Protein AF-A0A820QLC6-F1 (afdb_monomer_lite)

Organism: NCBI:txid392030

Foldseek 3Di:
DDDDDLLVLQLLLLQQDPVLLLQLLVQQLVLQPDPPVLSVLSSVLSVPDDSNLNSCCQAAFAFLDCVRSDDDPSSVVNSVRVPNPDRGSHQHDPCVVVVQFQWDCDPLEIEGWDWPDSSCRSSSSSVCSSCCRRPCNVPVSRYYDPLDDPDPDVPDDQGATSLQWDDLDPLEIEGEDDDTGHPNNVVSNVVSVSGPYYHYDYDDPPDDDSSVVVVVVNVVSVVPDPPDDD

Sequence (230 aa):
VHVLYLADLLYETLASSDEACQRIIDGIVANSHFDSQVSTVLREWLNRRTPEQLATAIITGVGGSKDELGTSEIAQTLFEMSNSSNDFIIPPLPNLLFVRDGFSIIEINVFIWQMTEPARRNEPLLLRTIFQYHPYLSESGVKIVEWSKKDDDFSEHSTIEGGDIAYLGNGVLLIGCGERTNRAGIEELALTDLFRRIIVIYICPHAVPICIWILFLARLVNMHLPCTAH

InterPro domains:
  IPR003876 Arginine deiminase [PR01466] (92-110)
  IPR003876 Arginine deiminase [PR01466] (120-135)

pLDDT: mean 84.79, std 17.33, range [33.84, 98.38]

Secondary structure (DSSP, 8-state):
-----HHHHHHHHHHH-HHHHHHHHHHHHHHT---HHHHHHHHHHHHTS-HHHHHHHHHH-EESSHHHH-SSHHHHHHHHHS-TTSSEEE---GGGG-HHHHEEEETTEEEE---SSGGGTHHHHHHHHHHHH-HHHHTTT-EEE--S---S-TTS-----GGGEEEEETTEEEEEESSSS-HHHHHHHHTT---SEEEEEE--TTSS-THHHHHHHHHHHHTS------

Radius of gyration: 19.73 Å; chains: 1; bounding box: 41×43×60 Å

Structure (mmCIF, N/CA/C/O backbone):
data_AF-A0A820QLC6-F1
#
_entry.id   AF-A0A820QLC6-F1
#
loop_
_atom_site.group_PDB
_atom_site.id
_atom_site.type_symbol
_atom_site.label_atom_id
_atom_site.label_alt_id
_atom_site.label_comp_id
_atom_site.label_asym_id
_atom_site.label_entity_id
_atom_site.label_seq_id
_atom_site.pdbx_PDB_ins_code
_atom_site.Cartn_x
_atom_site.Cartn_y
_atom_site.Cartn_z
_atom_site.occupancy
_atom_site.B_iso_or_equiv
_atom_site.auth_seq_id
_atom_site.auth_comp_id
_atom_site.auth_asym_id
_atom_site.auth_atom_id
_atom_site.pdbx_PDB_model_num
ATOM 1 N N . VAL A 1 1 ? -11.105 -7.358 -22.770 1.00 85.25 1 VAL A N 1
ATOM 2 C CA . VAL A 1 1 ? -10.479 -6.590 -21.668 1.00 85.25 1 VAL A CA 1
ATOM 3 C C . VAL A 1 1 ? -11.252 -6.919 -20.407 1.00 85.25 1 VAL A C 1
ATOM 5 O O . VAL A 1 1 ? -12.469 -6.790 -20.444 1.00 85.25 1 VAL A O 1
ATOM 8 N N . HIS A 1 2 ? -10.580 -7.396 -19.359 1.00 90.12 2 HIS A N 1
ATOM 9 C CA . HIS A 1 2 ? -11.180 -7.597 -18.037 1.00 90.12 2 HIS A CA 1
ATOM 10 C C . HIS A 1 2 ? -10.840 -6.381 -17.177 1.00 90.12 2 HIS A C 1
ATOM 12 O O . HIS A 1 2 ? -9.681 -5.970 -17.147 1.00 90.12 2 HIS A O 1
ATOM 18 N N . VAL A 1 3 ? -11.845 -5.781 -16.546 1.00 93.69 3 VAL A N 1
ATOM 19 C CA . VAL A 1 3 ? -11.670 -4.616 -15.673 1.00 93.69 3 VAL A CA 1
ATOM 20 C C . VAL A 1 3 ? -11.732 -5.108 -14.237 1.00 93.69 3 VAL A C 1
ATOM 22 O O . VAL A 1 3 ? -12.693 -5.776 -13.870 1.00 93.69 3 VAL A O 1
ATOM 25 N N . LEU A 1 4 ? -10.700 -4.798 -13.456 1.00 93.81 4 LEU A N 1
ATOM 26 C CA . LEU A 1 4 ? -10.649 -5.076 -12.025 1.00 93.81 4 LEU A CA 1
ATOM 27 C C . LEU A 1 4 ? -10.753 -3.752 -11.273 1.00 93.81 4 LEU A C 1
ATOM 29 O O . LEU A 1 4 ? -10.075 -2.786 -11.633 1.00 93.81 4 LEU A O 1
ATOM 33 N N . TYR A 1 5 ? -11.582 -3.715 -10.235 1.00 94.62 5 TYR A N 1
ATOM 34 C CA . TYR A 1 5 ? -11.713 -2.555 -9.364 1.00 94.62 5 TYR A CA 1
ATOM 35 C C . TYR A 1 5 ? -10.887 -2.765 -8.103 1.00 94.62 5 TYR A C 1
ATOM 37 O O . TYR A 1 5 ? -10.967 -3.803 -7.456 1.00 94.62 5 TYR A O 1
ATOM 45 N N . LEU A 1 6 ? -10.094 -1.759 -7.738 1.00 94.31 6 LEU A N 1
ATOM 46 C CA . LEU A 1 6 ? -9.198 -1.856 -6.587 1.00 94.31 6 LEU A CA 1
ATOM 47 C C . LEU A 1 6 ? -9.957 -2.052 -5.264 1.00 94.31 6 LEU A C 1
ATOM 49 O O . LEU A 1 6 ? -9.469 -2.752 -4.383 1.00 94.31 6 LEU A O 1
ATOM 53 N N . ALA A 1 7 ? -11.147 -1.458 -5.144 1.00 93.88 7 ALA A N 1
ATOM 54 C CA . ALA A 1 7 ? -12.008 -1.621 -3.975 1.00 93.88 7 ALA A CA 1
ATOM 55 C C . ALA A 1 7 ? -12.504 -3.068 -3.828 1.00 93.88 7 ALA A C 1
ATOM 57 O O . ALA A 1 7 ? -12.402 -3.630 -2.740 1.00 93.88 7 ALA A O 1
ATOM 58 N N . ASP A 1 8 ? -12.952 -3.679 -4.929 1.00 96.06 8 ASP A N 1
ATOM 59 C CA . ASP A 1 8 ? -13.404 -5.074 -4.951 1.00 96.06 8 ASP A CA 1
ATOM 60 C C . ASP A 1 8 ? -12.241 -6.013 -4.612 1.00 96.06 8 ASP A C 1
ATOM 62 O O . ASP A 1 8 ? -12.358 -6.841 -3.713 1.00 96.06 8 ASP A O 1
ATOM 66 N N . LEU A 1 9 ? -11.073 -5.801 -5.233 1.00 96.94 9 LEU A N 1
ATOM 67 C CA . LEU A 1 9 ? -9.863 -6.569 -4.930 1.00 96.94 9 LEU A CA 1
ATOM 68 C C . LEU A 1 9 ? -9.461 -6.452 -3.453 1.00 96.94 9 LEU A C 1
ATOM 70 O O . LEU A 1 9 ? -9.058 -7.445 -2.849 1.00 96.94 9 LEU A O 1
ATOM 74 N N . LEU A 1 10 ? -9.554 -5.264 -2.846 1.00 97.44 10 LEU A N 1
ATOM 75 C CA . LEU A 1 10 ? -9.265 -5.109 -1.419 1.00 97.44 10 LEU A CA 1
ATOM 76 C C . LEU A 1 10 ? -10.258 -5.898 -0.569 1.00 97.44 10 LEU A C 1
ATOM 78 O O . LEU A 1 10 ? -9.841 -6.650 0.309 1.00 97.44 10 LEU A O 1
ATOM 82 N N . TYR A 1 11 ? -11.554 -5.735 -0.830 1.00 97.88 11 TYR A N 1
ATOM 83 C CA . TYR A 1 11 ? -12.595 -6.443 -0.097 1.00 97.88 11 TYR A CA 1
ATOM 84 C C . TYR A 1 11 ? -12.417 -7.964 -0.191 1.00 97.88 11 TYR A C 1
ATOM 86 O O . TYR A 1 11 ? -12.377 -8.632 0.839 1.00 97.88 11 TYR A O 1
ATOM 94 N N . GLU A 1 12 ? -12.238 -8.500 -1.399 1.00 98.19 12 GLU A N 1
ATOM 95 C CA . GLU A 1 12 ? -12.028 -9.931 -1.647 1.00 98.19 12 GLU A CA 1
ATOM 96 C C . GLU A 1 12 ? -10.767 -10.451 -0.943 1.00 98.19 12 GLU A C 1
ATOM 98 O O . GLU A 1 12 ? -10.780 -11.532 -0.351 1.00 98.19 12 GLU A O 1
ATOM 103 N N . THR A 1 13 ? -9.691 -9.658 -0.931 1.00 98.38 13 THR A N 1
ATOM 104 C CA . THR A 1 13 ? -8.461 -9.982 -0.191 1.00 98.38 13 THR A CA 1
ATOM 105 C C . THR A 1 13 ? -8.731 -10.107 1.309 1.00 98.38 13 THR A C 1
ATOM 107 O O . THR A 1 13 ? -8.360 -11.102 1.926 1.00 98.38 13 THR A O 1
ATOM 110 N N . LEU A 1 14 ? -9.395 -9.115 1.906 1.00 98.38 14 LEU A N 1
ATOM 111 C CA . LEU A 1 14 ? -9.664 -9.095 3.346 1.00 98.38 14 LEU A CA 1
ATOM 112 C C . LEU A 1 14 ? -10.695 -10.153 3.756 1.00 98.38 14 LEU A C 1
ATOM 114 O O . LEU A 1 14 ? -10.597 -10.725 4.833 1.00 98.38 14 LEU A O 1
ATOM 118 N N . ALA A 1 15 ? -11.671 -10.450 2.898 1.00 98.25 15 ALA A N 1
ATOM 119 C CA . ALA A 1 15 ? -12.676 -11.474 3.163 1.00 98.25 15 ALA A CA 1
ATOM 120 C C . ALA A 1 15 ? -12.121 -12.905 3.065 1.00 98.25 15 ALA A C 1
ATOM 122 O O . ALA A 1 15 ? -12.731 -13.829 3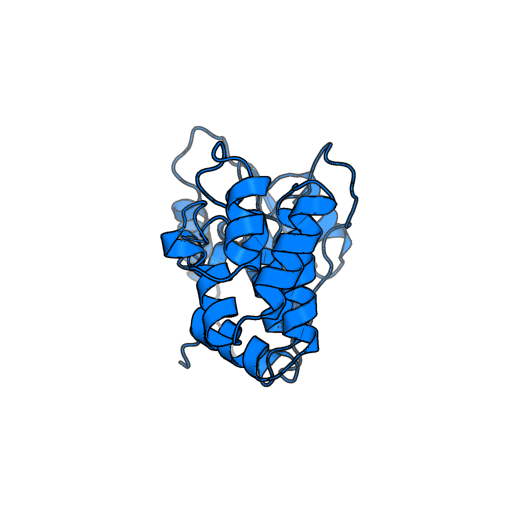.601 1.00 98.25 15 ALA A O 1
ATOM 123 N N . SER A 1 16 ? -10.994 -13.096 2.373 1.00 97.38 16 SER A N 1
ATOM 124 C CA . SER A 1 16 ? -10.403 -14.414 2.118 1.00 97.38 16 SER A CA 1
ATOM 125 C C . SER A 1 16 ? -9.201 -14.759 3.002 1.00 97.38 16 SER A C 1
ATOM 127 O O . SER A 1 16 ? -8.817 -15.927 3.039 1.00 97.38 16 SER A O 1
ATOM 129 N N . SER A 1 17 ? -8.616 -13.793 3.723 1.00 97.31 17 SER A N 1
ATOM 130 C CA . SER A 1 17 ? -7.445 -14.026 4.577 1.00 97.31 17 SER A CA 1
ATOM 131 C C . SER A 1 17 ? -7.454 -13.166 5.844 1.00 97.31 17 SER A C 1
ATOM 133 O O . SER A 1 17 ? -7.367 -11.933 5.801 1.00 97.31 17 SER A O 1
ATOM 135 N N . ASP A 1 18 ? -7.460 -13.846 6.992 1.00 97.38 18 ASP A N 1
ATOM 136 C CA . ASP A 1 18 ? -7.284 -13.217 8.302 1.00 97.38 18 ASP A CA 1
ATOM 137 C C . ASP A 1 18 ? -5.876 -12.617 8.436 1.00 97.38 18 ASP A C 1
ATOM 139 O O . ASP A 1 18 ? -5.701 -11.545 9.019 1.00 97.38 18 ASP A O 1
ATOM 143 N N . GLU A 1 19 ? -4.864 -13.256 7.842 1.00 97.56 19 GLU A N 1
ATOM 144 C CA . GLU A 1 19 ? -3.496 -12.742 7.793 1.00 97.56 19 GLU A CA 1
ATOM 145 C C . GLU A 1 19 ? -3.417 -11.421 7.022 1.00 97.56 19 GLU A C 1
ATOM 147 O O . GLU A 1 19 ? -2.726 -10.501 7.464 1.00 97.56 19 GLU A O 1
ATOM 152 N N . ALA A 1 20 ? -4.149 -11.286 5.911 1.00 97.50 20 ALA A N 1
ATOM 153 C CA . ALA A 1 20 ? -4.241 -10.030 5.170 1.00 97.50 20 ALA A CA 1
ATOM 154 C C . ALA A 1 20 ? -4.878 -8.922 6.020 1.00 97.50 20 ALA A C 1
ATOM 156 O O . ALA A 1 20 ? -4.374 -7.795 6.040 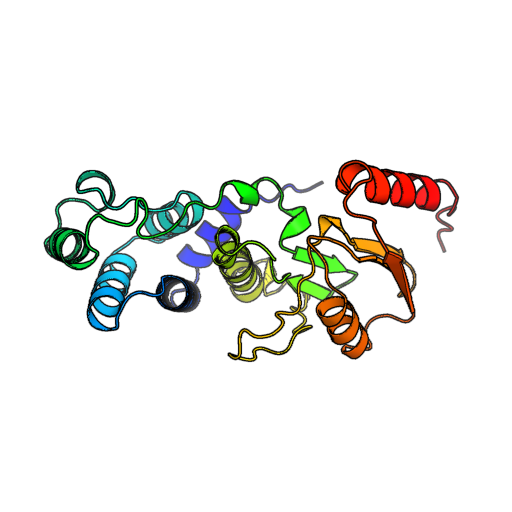1.00 97.50 20 ALA A O 1
ATOM 157 N N . CYS A 1 21 ? -5.934 -9.252 6.772 1.00 98.25 21 CYS A N 1
ATOM 158 C CA . CYS A 1 21 ? -6.561 -8.330 7.718 1.00 98.25 21 CYS A CA 1
ATOM 159 C C . CYS A 1 21 ? -5.574 -7.868 8.793 1.00 98.25 21 CYS A C 1
ATOM 161 O O . CYS A 1 21 ? -5.406 -6.667 9.002 1.00 98.25 21 CYS A O 1
ATOM 163 N N . GLN A 1 22 ? -4.862 -8.793 9.440 1.00 98.06 22 GLN A N 1
ATOM 164 C CA . GLN A 1 22 ? -3.873 -8.425 10.455 1.00 98.06 22 GLN A CA 1
ATOM 165 C C . GLN A 1 22 ? -2.734 -7.595 9.857 1.00 98.06 22 GLN A C 1
ATOM 167 O O . GLN A 1 22 ? -2.348 -6.574 10.427 1.00 98.06 22 GLN A O 1
ATOM 172 N N . ARG A 1 23 ? -2.252 -7.966 8.664 1.00 96.75 23 ARG A N 1
ATOM 173 C CA . ARG A 1 23 ? -1.152 -7.269 7.994 1.00 96.75 23 ARG A CA 1
ATOM 174 C C . ARG A 1 23 ? -1.499 -5.829 7.636 1.00 96.75 23 ARG A C 1
ATOM 176 O O . ARG A 1 23 ? -0.655 -4.946 7.807 1.00 96.75 23 ARG A O 1
ATOM 183 N N . ILE A 1 24 ? -2.708 -5.581 7.134 1.00 97.00 24 ILE A N 1
ATOM 184 C CA . ILE A 1 24 ? -3.121 -4.219 6.793 1.00 97.00 24 ILE A CA 1
ATOM 185 C C . ILE A 1 24 ? -3.387 -3.393 8.054 1.00 97.00 24 ILE A C 1
ATOM 187 O O . ILE A 1 24 ? -2.977 -2.238 8.106 1.00 97.00 24 ILE A O 1
ATOM 191 N N . ILE A 1 25 ? -3.977 -3.986 9.100 1.00 98.00 25 ILE A N 1
ATOM 192 C CA . ILE A 1 25 ? -4.193 -3.315 10.392 1.00 98.00 25 ILE A CA 1
ATOM 193 C C . ILE A 1 25 ? -2.854 -2.910 11.014 1.00 98.00 25 ILE A C 1
ATOM 195 O O . ILE A 1 25 ? -2.709 -1.766 11.445 1.00 98.00 25 ILE A O 1
ATOM 199 N N . ASP A 1 26 ? -1.862 -3.805 11.003 1.00 96.06 26 ASP A N 1
ATOM 200 C CA . ASP A 1 26 ? -0.497 -3.507 11.446 1.00 96.06 26 ASP A CA 1
ATOM 201 C C . ASP A 1 26 ? 0.080 -2.286 10.737 1.00 96.06 26 ASP A C 1
ATOM 203 O O . ASP A 1 26 ? 0.602 -1.379 11.385 1.00 96.06 26 ASP A O 1
ATOM 207 N N . GLY A 1 27 ? -0.026 -2.260 9.408 1.00 94.12 27 GLY A N 1
ATOM 208 C CA . GLY A 1 27 ? 0.507 -1.167 8.606 1.00 94.12 27 GLY A CA 1
ATOM 209 C C . GLY A 1 27 ? -0.228 0.153 8.833 1.00 94.12 27 GLY A C 1
ATOM 210 O O . GLY A 1 27 ? 0.421 1.188 8.930 1.00 94.12 27 GLY A O 1
ATOM 211 N N . ILE A 1 28 ? -1.559 0.133 8.961 1.00 94.88 28 ILE A N 1
ATOM 212 C CA . ILE A 1 28 ? -2.353 1.342 9.222 1.00 94.88 28 ILE A CA 1
ATOM 213 C C . ILE A 1 28 ? -1.984 1.941 10.580 1.00 94.88 28 ILE A C 1
ATOM 215 O O . ILE A 1 28 ? -1.762 3.146 10.671 1.00 94.88 28 ILE A O 1
ATOM 219 N N . VAL A 1 29 ? -1.867 1.106 11.615 1.00 94.31 29 VAL A N 1
ATOM 220 C CA . VAL A 1 29 ? -1.473 1.545 12.961 1.00 94.31 29 VAL A CA 1
ATOM 221 C C . VAL A 1 29 ? -0.033 2.062 12.972 1.00 94.31 29 VAL A C 1
ATOM 223 O O . VAL A 1 29 ? 0.249 3.079 13.595 1.00 94.31 29 VAL A O 1
ATOM 226 N N . ALA A 1 30 ? 0.886 1.416 12.249 1.00 90.69 30 ALA A N 1
ATOM 227 C CA . ALA A 1 30 ? 2.257 1.911 12.121 1.00 90.69 30 ALA A CA 1
ATOM 228 C C . ALA A 1 30 ? 2.319 3.265 11.387 1.00 90.69 30 ALA A C 1
ATOM 230 O O . ALA A 1 30 ? 3.096 4.144 11.757 1.00 90.69 30 ALA A O 1
ATOM 231 N N . ASN A 1 31 ? 1.475 3.459 10.372 1.00 89.00 31 ASN A N 1
ATOM 232 C CA . ASN A 1 31 ? 1.439 4.679 9.570 1.00 89.00 31 ASN A CA 1
ATOM 233 C C . ASN A 1 31 ? 0.684 5.843 10.229 1.00 89.00 31 ASN A C 1
ATOM 235 O O . ASN A 1 31 ? 0.773 6.960 9.717 1.00 89.00 31 ASN A O 1
ATOM 239 N N . SER A 1 32 ? -0.056 5.617 11.320 1.00 86.88 32 SER A N 1
ATOM 240 C CA . SER A 1 32 ? -0.874 6.656 11.958 1.00 86.88 32 SER A CA 1
ATOM 241 C C . SER A 1 32 ? -0.081 7.600 12.870 1.00 86.88 32 SER A C 1
ATOM 243 O O . SER A 1 32 ? -0.612 8.637 13.255 1.00 86.88 32 SER A O 1
ATOM 245 N N . HIS A 1 33 ? 1.173 7.269 13.214 1.00 84.12 33 HIS A N 1
ATOM 246 C CA . HIS A 1 33 ? 2.050 8.061 14.106 1.00 84.12 33 HIS A CA 1
ATOM 247 C C . HIS A 1 33 ? 1.433 8.381 15.477 1.00 84.12 33 HIS A C 1
ATOM 249 O O . HIS A 1 33 ? 1.806 9.357 16.128 1.00 84.12 33 HIS A O 1
ATOM 255 N N . PHE A 1 34 ? 0.483 7.561 15.923 1.00 88.75 34 PHE A N 1
ATOM 256 C CA . PHE A 1 34 ? -0.102 7.677 17.252 1.00 88.75 34 PHE A CA 1
ATOM 257 C C . PHE A 1 34 ? 0.851 7.123 18.315 1.00 88.75 34 PHE A C 1
ATOM 259 O O . PHE A 1 34 ? 1.689 6.264 18.034 1.00 88.75 34 PHE A O 1
ATOM 266 N N . ASP A 1 35 ? 0.698 7.572 19.562 1.00 90.31 35 ASP A N 1
ATOM 267 C CA . ASP A 1 35 ? 1.397 6.941 20.681 1.00 90.31 35 ASP A CA 1
ATOM 268 C C . ASP A 1 35 ? 0.950 5.479 20.878 1.00 90.31 35 ASP A C 1
ATOM 270 O O . ASP A 1 35 ? -0.022 4.999 20.282 1.00 90.31 35 ASP A O 1
ATOM 274 N N . SER A 1 36 ? 1.679 4.738 21.712 1.00 90.94 36 SER A N 1
ATOM 275 C CA . SER A 1 36 ? 1.439 3.307 21.917 1.00 90.94 36 SER A CA 1
ATOM 276 C C . SER A 1 36 ? 0.063 2.990 22.514 1.00 90.94 36 SER A C 1
ATOM 278 O O . SER A 1 36 ? -0.495 1.928 22.222 1.00 90.94 36 SER A O 1
ATOM 280 N N . GLN A 1 37 ? -0.508 3.889 23.322 1.00 91.62 37 GLN A N 1
ATOM 281 C CA . GLN A 1 37 ? -1.811 3.677 23.946 1.00 91.62 37 GLN A CA 1
ATOM 282 C C . GLN A 1 37 ? -2.921 3.846 22.907 1.00 91.62 37 GLN A C 1
ATOM 284 O O . GLN A 1 37 ? -3.725 2.933 22.717 1.00 91.62 37 GLN A O 1
ATOM 289 N N . VAL A 1 38 ? -2.910 4.957 22.166 1.00 92.19 38 VAL A N 1
ATOM 290 C CA . VAL A 1 38 ? -3.873 5.222 21.086 1.00 92.19 38 VAL A CA 1
ATOM 291 C C . VAL A 1 38 ? -3.754 4.168 19.983 1.00 92.19 38 VAL A C 1
ATOM 293 O O . VAL A 1 38 ? -4.766 3.660 19.506 1.00 92.19 38 VAL A O 1
ATOM 296 N N . SER A 1 39 ? -2.534 3.758 19.627 1.00 94.19 39 SER A N 1
ATOM 297 C CA . SER A 1 39 ? -2.278 2.700 18.638 1.00 94.19 39 SER A CA 1
ATOM 298 C C . SER A 1 39 ? -2.899 1.356 19.029 1.00 94.19 39 SER A C 1
ATOM 300 O O . SER A 1 39 ? -3.423 0.637 18.177 1.00 94.19 39 SER A O 1
ATOM 302 N N . THR A 1 40 ? -2.876 1.015 20.321 1.00 96.00 40 THR A N 1
ATOM 303 C CA . THR A 1 40 ? -3.498 -0.214 20.839 1.00 96.00 40 THR A CA 1
ATOM 304 C C . THR A 1 40 ? -5.017 -0.156 20.696 1.00 96.00 40 THR A C 1
ATOM 306 O O . THR A 1 40 ? -5.631 -1.102 20.200 1.00 96.00 40 THR A O 1
ATOM 309 N N . VAL A 1 41 ? -5.616 0.978 21.059 1.00 95.69 41 VAL A N 1
ATOM 310 C CA . VAL A 1 41 ? -7.063 1.200 20.951 1.00 95.69 41 VAL A CA 1
ATOM 311 C C . VAL A 1 41 ? -7.510 1.232 19.487 1.00 95.69 41 VAL A C 1
ATOM 313 O O . VAL A 1 41 ? -8.508 0.603 19.142 1.00 95.69 41 VAL A O 1
ATOM 316 N N . LEU A 1 42 ? -6.753 1.884 18.597 1.00 95.56 42 LEU A N 1
ATOM 317 C CA . LEU A 1 42 ? -7.011 1.900 17.153 1.00 95.56 42 LEU A CA 1
ATOM 318 C C . LEU A 1 42 ? -6.985 0.486 16.565 1.00 95.56 42 LEU A C 1
ATOM 320 O O . LEU A 1 42 ? -7.886 0.103 15.819 1.00 95.56 42 LEU A O 1
ATOM 324 N N . ARG A 1 43 ? -5.975 -0.309 16.926 1.00 97.62 43 ARG A N 1
ATOM 325 C CA . ARG A 1 43 ? -5.861 -1.709 16.509 1.00 97.62 43 ARG A CA 1
ATOM 326 C C . ARG A 1 43 ? -7.056 -2.537 16.960 1.00 97.62 43 ARG A C 1
ATOM 328 O O . ARG A 1 43 ? -7.611 -3.291 16.166 1.00 97.62 43 ARG A O 1
ATOM 335 N N . GLU A 1 44 ? -7.454 -2.408 18.222 1.00 97.12 44 GLU A N 1
ATOM 336 C CA . GLU A 1 44 ? -8.618 -3.119 18.744 1.00 97.12 44 GLU A CA 1
ATOM 337 C C . GLU A 1 44 ? -9.907 -2.667 18.053 1.00 97.12 44 GLU A C 1
ATOM 339 O O . GLU A 1 44 ? -10.718 -3.506 17.659 1.00 97.12 44 GLU A O 1
ATOM 344 N N . TRP A 1 45 ? -10.070 -1.355 17.841 1.00 96.81 45 TRP A N 1
ATOM 345 C CA . TRP A 1 45 ? -11.173 -0.800 17.065 1.00 96.81 45 TRP A CA 1
ATOM 346 C C . TRP A 1 45 ? -11.195 -1.482 15.689 1.00 96.81 45 TRP A C 1
ATOM 348 O O . TRP A 1 45 ? -12.234 -2.025 15.324 1.00 96.81 45 TRP A O 1
ATOM 358 N N . LEU A 1 46 ? -10.080 -1.517 14.948 1.00 97.31 46 LEU A N 1
ATOM 359 C CA . LEU A 1 46 ? -9.974 -2.133 13.611 1.00 97.31 46 LEU A CA 1
ATOM 360 C C . LEU A 1 46 ? -10.272 -3.634 13.595 1.00 97.31 46 LEU A C 1
ATOM 362 O O . LEU A 1 46 ? -11.012 -4.087 12.726 1.00 97.31 46 LEU A O 1
ATOM 366 N N . ASN A 1 47 ? -9.786 -4.387 14.579 1.00 97.56 47 ASN A N 1
ATOM 367 C CA . ASN A 1 47 ? -10.019 -5.830 14.681 1.00 97.56 47 ASN A CA 1
ATOM 368 C C . ASN A 1 47 ? -11.491 -6.216 14.891 1.00 97.56 47 ASN A C 1
ATOM 370 O O . ASN A 1 47 ? -11.867 -7.356 14.641 1.00 97.56 47 ASN A O 1
ATOM 374 N N . ARG A 1 48 ? -12.339 -5.291 15.352 1.00 96.38 48 ARG A N 1
ATOM 375 C CA . ARG A 1 48 ? -13.776 -5.542 15.549 1.00 96.38 48 ARG A CA 1
ATOM 376 C C . ARG A 1 48 ? -14.616 -5.338 14.281 1.00 96.38 48 ARG A C 1
ATOM 378 O O . ARG A 1 48 ? -15.839 -5.444 14.356 1.00 96.38 48 ARG A O 1
ATOM 385 N N . ARG A 1 49 ? -14.004 -5.003 13.141 1.00 95.81 49 ARG A N 1
ATOM 386 C CA . ARG A 1 49 ? -14.713 -4.733 11.879 1.00 95.81 49 ARG A CA 1
ATOM 387 C C . ARG A 1 49 ? -14.862 -5.970 11.025 1.00 95.81 49 ARG A C 1
ATOM 389 O O . ARG A 1 49 ? -13.993 -6.834 11.000 1.00 95.81 49 ARG A O 1
ATOM 396 N N . THR A 1 50 ? -15.948 -6.002 10.263 1.00 97.38 50 THR A N 1
ATOM 397 C CA . THR A 1 50 ? -16.064 -6.934 9.141 1.00 97.38 50 THR A CA 1
ATOM 398 C C . THR A 1 50 ? -15.071 -6.551 8.032 1.00 97.38 50 THR A C 1
ATOM 400 O O . THR A 1 50 ? -14.672 -5.384 7.950 1.00 97.38 50 THR A O 1
ATOM 403 N N . PRO A 1 51 ? -14.708 -7.477 7.127 1.00 97.62 51 PRO A N 1
ATOM 404 C CA . PRO A 1 51 ? -13.860 -7.163 5.974 1.00 97.62 51 PRO A CA 1
ATOM 405 C C . PRO A 1 51 ? -14.365 -5.979 5.135 1.00 97.62 51 PRO A C 1
ATOM 407 O O . PRO A 1 51 ? -13.578 -5.145 4.700 1.00 97.62 51 PRO A O 1
ATOM 410 N N . GLU A 1 52 ? -15.685 -5.852 4.967 1.00 97.31 52 GLU A N 1
ATOM 411 C CA . GLU A 1 52 ? -16.323 -4.735 4.254 1.00 97.31 52 GLU A CA 1
ATOM 412 C C . GLU A 1 52 ? -16.120 -3.392 4.968 1.00 97.31 52 GLU A C 1
ATOM 414 O O . GLU A 1 52 ? -15.726 -2.397 4.354 1.00 97.31 52 GLU A O 1
ATOM 419 N N . GLN A 1 53 ? -16.344 -3.367 6.284 1.00 96.56 53 GLN A N 1
ATOM 420 C CA . GLN A 1 53 ? -16.134 -2.175 7.105 1.00 96.56 53 GLN A CA 1
ATOM 421 C C . GLN A 1 53 ? -14.657 -1.778 7.142 1.00 96.56 53 GLN A C 1
ATOM 423 O O . GLN A 1 53 ? -14.342 -0.590 7.119 1.00 96.56 53 GLN A O 1
ATOM 428 N N . LEU A 1 54 ? -13.754 -2.761 7.189 1.00 97.50 54 LEU A N 1
ATOM 429 C CA . LEU A 1 54 ? -12.315 -2.531 7.169 1.00 97.50 54 LEU A CA 1
ATOM 430 C C . LEU A 1 54 ? -11.863 -1.963 5.816 1.00 97.50 54 LEU A C 1
ATOM 432 O O . LEU A 1 54 ? -11.183 -0.940 5.794 1.00 97.50 54 LEU A O 1
ATOM 436 N N . ALA A 1 55 ? -12.290 -2.563 4.698 1.00 97.31 55 ALA A N 1
ATOM 437 C CA . ALA A 1 55 ? -11.999 -2.061 3.354 1.00 97.31 55 ALA A CA 1
ATOM 438 C C . ALA A 1 55 ? -12.497 -0.620 3.168 1.00 97.31 55 ALA A C 1
ATOM 440 O O . ALA A 1 55 ? -11.751 0.242 2.702 1.00 97.31 55 ALA A O 1
ATOM 441 N N . THR A 1 56 ? -13.734 -0.348 3.598 1.00 96.12 56 THR A N 1
ATOM 442 C CA . THR A 1 56 ? -14.333 0.991 3.540 1.00 96.12 56 THR A CA 1
ATOM 443 C C . THR A 1 56 ? -13.511 1.983 4.355 1.00 96.12 56 THR A C 1
ATOM 445 O O . THR A 1 56 ? -13.045 2.968 3.797 1.00 96.12 56 THR A O 1
ATOM 448 N N . ALA A 1 57 ? -13.238 1.685 5.630 1.00 95.44 57 ALA A N 1
ATOM 449 C CA . ALA A 1 57 ? -12.467 2.558 6.516 1.00 95.44 57 ALA A CA 1
ATOM 450 C C . ALA A 1 57 ? -11.074 2.904 5.960 1.00 95.44 57 ALA A C 1
ATOM 452 O O . ALA A 1 57 ? -10.598 4.023 6.136 1.00 95.44 57 ALA A O 1
ATOM 453 N N . ILE A 1 58 ? -10.418 1.961 5.279 1.00 95.44 58 ILE A N 1
ATOM 454 C CA . ILE A 1 58 ? -9.095 2.177 4.680 1.00 95.44 58 ILE A CA 1
ATOM 455 C C . ILE A 1 58 ? -9.182 3.066 3.431 1.00 95.44 58 ILE A C 1
ATOM 457 O O . ILE A 1 58 ? -8.332 3.932 3.241 1.00 95.44 58 ILE A O 1
ATOM 461 N N . ILE A 1 59 ? -10.185 2.861 2.573 1.00 95.12 59 ILE A N 1
ATOM 462 C CA . ILE A 1 59 ? -10.331 3.605 1.312 1.00 95.12 59 ILE A CA 1
ATOM 463 C C . ILE A 1 59 ? -10.877 5.014 1.563 1.00 95.12 59 ILE A C 1
ATOM 465 O O . ILE A 1 59 ? -10.323 6.001 1.071 1.00 95.12 59 ILE A O 1
ATOM 469 N N . THR A 1 60 ? -11.975 5.113 2.313 1.00 94.00 60 THR A N 1
ATOM 470 C CA . THR A 1 60 ? -12.689 6.374 2.554 1.00 94.00 60 THR A CA 1
ATOM 471 C C . THR A 1 60 ? -12.090 7.184 3.689 1.00 94.00 60 THR A C 1
ATOM 473 O O . THR A 1 60 ? -12.479 8.333 3.866 1.00 94.00 60 THR A O 1
ATOM 476 N N . GLY A 1 61 ? -11.175 6.599 4.461 1.00 93.69 61 GLY A N 1
ATOM 477 C CA . GLY A 1 61 ? -10.709 7.181 5.707 1.00 93.69 61 GLY A CA 1
ATOM 478 C C . GLY A 1 61 ? -11.761 7.111 6.813 1.00 93.69 61 GLY A C 1
ATOM 479 O O . GLY A 1 61 ? -12.898 6.671 6.615 1.00 93.69 61 GLY A O 1
ATOM 480 N N . VAL A 1 62 ? -11.337 7.543 7.997 1.00 92.88 62 VAL A N 1
ATOM 481 C CA . VAL A 1 62 ? -12.137 7.628 9.218 1.00 92.88 62 VAL A CA 1
ATOM 482 C C . VAL A 1 62 ? -11.790 8.938 9.907 1.00 92.88 62 VAL A C 1
ATOM 484 O O . VAL A 1 62 ? -10.654 9.134 10.352 1.00 92.88 62 VAL A O 1
ATOM 487 N N . GLY A 1 63 ? -12.763 9.832 9.982 1.00 89.75 63 GLY A N 1
ATOM 488 C CA . GLY A 1 63 ? -12.703 11.089 10.705 1.00 89.75 63 GLY A CA 1
ATOM 489 C C . GLY A 1 63 ? -12.674 10.895 12.217 1.00 89.75 63 GLY A C 1
ATOM 490 O O . GLY A 1 63 ? -13.060 9.857 12.756 1.00 89.75 63 GLY A O 1
ATOM 491 N N . GLY A 1 64 ? -12.228 11.928 12.925 1.00 83.56 64 GLY A N 1
ATOM 492 C CA . GLY A 1 64 ? -12.185 11.952 14.389 1.00 83.56 64 GLY A CA 1
ATOM 493 C C . GLY A 1 64 ? -13.538 12.203 15.065 1.00 83.56 64 GLY A C 1
ATOM 494 O O . GLY A 1 64 ? -13.549 12.704 16.183 1.00 83.56 64 GLY A O 1
ATOM 495 N N . SER A 1 65 ? -14.676 11.942 14.410 1.00 83.88 65 SER A N 1
ATOM 496 C CA . SER A 1 65 ? -16.017 12.236 14.939 1.00 83.88 65 SER A CA 1
ATOM 497 C C . SER A 1 65 ? -16.680 11.005 15.574 1.00 83.88 65 SER A C 1
ATOM 499 O O . SER A 1 65 ? -16.423 9.863 15.189 1.00 83.88 65 SER A O 1
ATOM 501 N N . LYS A 1 66 ? -17.575 11.220 16.553 1.00 80.94 66 LYS A N 1
ATOM 502 C CA . LYS A 1 66 ? -18.332 10.122 17.191 1.00 80.94 66 LYS A CA 1
ATOM 503 C C . LYS A 1 66 ? -19.215 9.363 16.198 1.00 80.94 66 LYS A C 1
ATOM 505 O O . LYS A 1 66 ? -19.372 8.154 16.337 1.00 80.94 66 LYS A O 1
ATOM 510 N N . ASP A 1 67 ? -19.771 10.063 15.212 1.00 83.44 67 ASP A N 1
ATOM 511 C CA . ASP A 1 67 ? -20.649 9.457 14.209 1.00 83.44 67 ASP A CA 1
ATOM 512 C C . ASP A 1 67 ? -19.872 8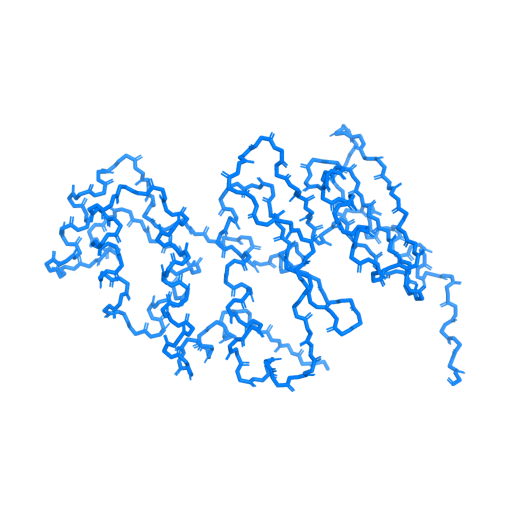.516 13.276 1.00 83.44 67 ASP A C 1
ATOM 514 O O . ASP A 1 67 ? -20.379 7.456 12.917 1.00 83.44 67 ASP A O 1
ATOM 518 N N . GLU A 1 68 ? -18.620 8.849 12.946 1.00 84.50 68 GLU A N 1
ATOM 519 C CA . GLU A 1 68 ? -17.764 8.015 12.091 1.00 84.50 68 GLU A CA 1
ATOM 520 C C . GLU A 1 68 ? -17.138 6.829 12.834 1.00 84.50 68 GLU A C 1
ATOM 522 O O . GLU A 1 68 ? -17.017 5.736 12.279 1.00 84.50 68 GLU A O 1
ATOM 527 N N . LEU A 1 69 ? -16.770 7.010 14.104 1.00 87.12 69 LEU A N 1
ATOM 528 C CA . LEU A 1 69 ? -16.199 5.941 14.931 1.00 87.12 69 LEU A CA 1
ATOM 529 C C . LEU A 1 69 ? -17.247 4.959 15.472 1.00 87.12 69 LEU A C 1
ATOM 531 O O . LEU A 1 69 ? -16.925 3.805 15.787 1.00 87.12 69 LEU A O 1
ATOM 535 N N . GLY A 1 70 ? -18.493 5.417 15.583 1.00 87.25 70 GLY A N 1
ATOM 536 C CA . GLY A 1 70 ? -19.604 4.689 16.177 1.00 87.25 70 GLY A CA 1
ATOM 537 C C . GLY A 1 70 ? -19.687 4.835 17.700 1.00 87.25 70 GLY A C 1
ATOM 538 O O . GLY A 1 70 ? -18.904 5.518 18.354 1.00 87.25 70 GLY A O 1
ATOM 539 N N . THR A 1 71 ? -20.672 4.161 18.294 1.00 87.38 71 THR A N 1
ATOM 540 C CA . THR A 1 71 ? -21.067 4.365 19.701 1.00 87.38 71 THR A CA 1
ATOM 541 C C . THR A 1 71 ? -20.512 3.331 20.679 1.00 87.38 71 THR A C 1
ATOM 543 O O . THR A 1 71 ? -20.784 3.420 21.877 1.00 87.38 71 THR A O 1
ATOM 546 N N . SER A 1 72 ? -19.741 2.350 20.200 1.00 91.12 72 SER A N 1
ATOM 547 C CA . SER A 1 72 ? -19.139 1.317 21.053 1.00 91.12 72 SER A CA 1
ATOM 548 C C . SER A 1 72 ? -18.174 1.908 22.089 1.00 91.12 72 SER A C 1
ATOM 550 O O . SER A 1 72 ? -17.581 2.956 21.849 1.00 91.12 72 SER A O 1
ATOM 552 N N . GLU A 1 73 ? -17.968 1.218 23.212 1.00 91.81 73 GLU A N 1
ATOM 553 C CA . GLU A 1 73 ? -17.048 1.667 24.271 1.00 91.81 73 GLU A CA 1
ATOM 554 C C . GLU A 1 73 ? -15.639 1.949 23.728 1.00 91.81 73 GLU A C 1
ATOM 556 O O . GLU A 1 73 ? -15.107 3.035 23.922 1.00 91.81 73 GLU A O 1
ATOM 561 N N . ILE A 1 74 ? -15.094 1.032 22.921 1.00 92.44 74 ILE A N 1
ATOM 562 C CA . ILE A 1 74 ? -13.773 1.199 22.300 1.00 92.44 74 ILE A CA 1
ATOM 563 C C . ILE A 1 74 ? -13.714 2.398 21.336 1.00 92.44 74 ILE A C 1
ATOM 565 O O . ILE A 1 74 ? -12.684 3.056 21.236 1.00 92.44 74 ILE A O 1
ATOM 569 N N . ALA A 1 75 ? -14.815 2.713 20.646 1.00 91.00 75 ALA A N 1
ATOM 570 C CA . ALA A 1 75 ? -14.899 3.876 19.763 1.00 91.00 75 ALA A CA 1
ATOM 571 C C . ALA A 1 75 ? -14.899 5.190 20.557 1.00 91.00 75 ALA A C 1
ATOM 573 O O . ALA A 1 75 ? -14.248 6.150 20.152 1.00 91.00 75 ALA A O 1
ATOM 574 N N . GLN A 1 76 ? -15.580 5.217 21.706 1.00 89.62 76 GLN A N 1
ATOM 575 C CA . GLN A 1 76 ? -15.564 6.366 22.614 1.00 89.62 76 GLN A CA 1
ATOM 576 C C . GLN A 1 76 ? -14.168 6.574 23.206 1.00 89.62 76 GLN A C 1
ATOM 578 O O . GLN A 1 76 ? -13.662 7.691 23.175 1.00 89.62 76 GLN A O 1
ATOM 583 N N . THR A 1 77 ? -13.509 5.497 23.645 1.00 91.50 77 THR A N 1
ATOM 584 C CA . THR A 1 77 ? -12.117 5.550 24.109 1.00 91.50 77 THR A CA 1
ATOM 585 C C . THR A 1 77 ? -11.179 6.061 23.017 1.00 91.50 77 THR A C 1
ATOM 587 O O . THR A 1 77 ? -10.360 6.937 23.281 1.00 91.50 77 THR A O 1
ATOM 590 N N . LEU A 1 78 ? -11.319 5.574 21.778 1.00 91.00 78 LEU A N 1
ATOM 591 C CA . LEU A 1 78 ? -10.503 6.041 20.656 1.00 91.00 78 LEU A CA 1
ATOM 592 C C . LEU A 1 78 ? -10.711 7.535 20.393 1.00 91.00 78 LEU A C 1
ATOM 594 O O . LEU A 1 78 ? -9.731 8.262 20.282 1.00 91.00 78 LEU A O 1
ATOM 598 N N . PHE A 1 79 ? -11.968 7.984 20.348 1.00 89.56 79 PHE A N 1
ATOM 599 C CA . PHE A 1 79 ? -12.337 9.390 20.167 1.00 89.56 79 PHE A CA 1
ATOM 600 C C . PHE A 1 79 ? -11.730 10.297 21.247 1.00 89.56 79 PHE A C 1
ATOM 602 O O . PHE A 1 79 ? -11.197 11.363 20.946 1.00 89.56 79 PHE A O 1
ATOM 609 N N . GLU A 1 80 ? -11.817 9.883 22.511 1.00 88.50 80 GLU A N 1
ATOM 610 C CA . GLU A 1 80 ? -11.304 10.653 23.646 1.00 88.50 80 GLU A CA 1
ATOM 611 C C . GLU A 1 80 ? -9.774 10.715 23.649 1.00 88.50 80 GLU A C 1
ATOM 613 O O . GLU A 1 80 ? -9.201 11.768 23.923 1.00 88.50 80 GLU A O 1
ATOM 618 N N . MET A 1 81 ? -9.105 9.607 23.318 1.00 88.25 81 MET A N 1
ATOM 619 C CA . MET A 1 81 ? -7.646 9.521 23.358 1.00 88.25 81 MET A CA 1
ATOM 620 C C . MET A 1 81 ? -6.963 10.109 22.123 1.00 88.25 81 MET A C 1
ATOM 622 O O . MET A 1 81 ? -5.849 10.616 22.240 1.00 88.25 81 MET A O 1
ATOM 626 N N . SER A 1 82 ? -7.596 10.065 20.945 1.00 81.75 82 SER A N 1
ATOM 627 C CA . SER A 1 82 ? -6.967 10.543 19.710 1.00 81.75 82 SER A CA 1
ATOM 628 C C . SER A 1 82 ? -6.727 12.054 19.701 1.00 81.75 82 SER A C 1
ATOM 630 O O . SER A 1 82 ? -5.940 12.501 18.875 1.00 81.75 82 SER A O 1
ATOM 632 N N . ASN A 1 83 ? -7.348 12.805 20.628 1.00 67.50 83 ASN A N 1
ATOM 633 C CA . ASN A 1 83 ? -7.364 14.268 20.728 1.00 67.50 83 ASN A CA 1
ATOM 634 C C . ASN A 1 83 ? -7.808 14.938 19.412 1.00 67.50 83 ASN A C 1
ATOM 636 O O . ASN A 1 83 ? -7.213 14.772 18.355 1.00 67.50 83 ASN A O 1
ATOM 640 N N . SER A 1 84 ? -8.862 15.749 19.462 1.00 54.75 84 SER A N 1
ATOM 641 C CA . SER A 1 84 ? -9.566 16.321 18.299 1.00 54.75 84 SER A CA 1
ATOM 642 C C . SER A 1 84 ? -8.763 17.291 17.402 1.00 54.75 84 SER A C 1
ATOM 644 O O . SER A 1 84 ? -9.368 18.117 16.724 1.00 54.75 84 SER A O 1
ATOM 646 N N . SER A 1 85 ? -7.427 17.292 17.434 1.00 53.88 85 SER A N 1
ATOM 647 C CA . SER A 1 85 ? -6.584 18.162 16.605 1.00 53.88 85 SER A CA 1
ATOM 648 C C . SER A 1 85 ? -6.344 17.631 15.193 1.00 53.88 85 SER A C 1
ATOM 650 O O . SER A 1 85 ? -5.982 18.420 14.326 1.00 53.88 85 SER A O 1
ATOM 652 N N . ASN A 1 86 ? -6.527 16.327 14.955 1.00 60.34 86 ASN A N 1
ATOM 653 C CA . ASN A 1 86 ? -6.493 15.757 13.610 1.00 60.34 86 ASN A CA 1
ATOM 654 C C . ASN A 1 86 ? -7.919 15.541 13.103 1.00 60.34 86 ASN A C 1
ATOM 656 O O . ASN A 1 86 ? -8.715 14.867 13.756 1.00 60.34 86 ASN A O 1
ATOM 660 N N . ASP A 1 87 ? -8.208 16.054 11.906 1.00 78.44 87 ASP A N 1
ATOM 661 C CA . ASP A 1 87 ? -9.504 15.856 11.244 1.00 78.44 87 ASP A CA 1
ATOM 662 C C . ASP A 1 87 ? -9.777 14.364 10.961 1.00 78.44 87 ASP A C 1
ATOM 664 O O . ASP A 1 87 ? -10.928 13.926 10.963 1.00 78.44 87 ASP A O 1
ATOM 668 N N . PHE A 1 88 ? -8.714 13.563 10.791 1.00 88.12 88 PHE A N 1
ATOM 669 C CA . PHE A 1 88 ? -8.780 12.136 10.479 1.00 88.12 88 PHE A CA 1
ATOM 670 C C . PHE A 1 88 ? -7.927 11.275 11.413 1.00 88.12 88 PHE A C 1
ATOM 672 O O . PHE A 1 88 ? -6.767 11.581 11.687 1.00 88.12 88 PHE A O 1
ATOM 679 N N . ILE A 1 89 ? -8.494 10.141 11.825 1.00 91.31 89 ILE A N 1
ATOM 680 C CA . ILE A 1 89 ? -7.787 9.035 12.485 1.00 91.31 89 ILE A CA 1
ATOM 681 C C . ILE A 1 89 ? -7.132 8.140 11.433 1.00 91.31 89 ILE A C 1
ATOM 683 O O . ILE A 1 89 ? -5.996 7.703 11.604 1.00 91.31 89 ILE A O 1
ATOM 687 N N . ILE A 1 90 ? -7.839 7.896 10.327 1.00 92.06 90 ILE A N 1
ATOM 688 C CA . ILE A 1 90 ? -7.302 7.254 9.126 1.00 92.06 90 ILE A CA 1
ATOM 689 C C . ILE A 1 90 ? -7.555 8.216 7.964 1.00 92.06 90 ILE A C 1
ATOM 691 O O . ILE A 1 90 ? -8.717 8.507 7.680 1.00 92.06 90 ILE A O 1
ATOM 695 N N . PRO A 1 91 ? -6.519 8.744 7.294 1.00 91.44 91 PRO A N 1
ATOM 696 C CA . PRO A 1 91 ? -6.728 9.668 6.188 1.00 91.44 91 PRO A CA 1
ATOM 697 C C . PRO A 1 91 ? -7.378 8.954 4.988 1.00 91.44 91 PRO A C 1
ATOM 699 O O . PRO A 1 91 ? -7.029 7.803 4.709 1.00 91.44 91 PRO A O 1
ATOM 702 N N . PRO A 1 92 ? -8.296 9.621 4.263 1.00 93.00 92 PRO A N 1
ATOM 703 C CA . PRO A 1 92 ? -8.877 9.086 3.035 1.00 93.00 92 PRO A CA 1
ATOM 704 C C . PRO A 1 92 ? -7.825 8.936 1.935 1.00 93.00 92 PRO A C 1
ATOM 706 O O . PRO A 1 92 ? -6.853 9.693 1.888 1.00 93.00 92 PRO A O 1
ATOM 709 N N . LEU A 1 93 ? -8.067 8.028 0.985 1.00 93.38 93 LEU A N 1
ATOM 710 C CA . LEU A 1 93 ? -7.190 7.803 -0.168 1.00 93.38 93 LEU A CA 1
ATOM 711 C C . LEU A 1 93 ? -7.871 8.209 -1.490 1.00 93.38 93 LEU A C 1
ATOM 713 O O . LEU A 1 93 ? -8.144 7.360 -2.342 1.00 93.38 93 LEU A O 1
ATOM 717 N N . PRO A 1 94 ? -8.139 9.513 -1.716 1.00 90.50 94 PRO A N 1
ATOM 718 C CA . PRO A 1 94 ? -8.838 9.978 -2.920 1.00 90.50 94 PRO A CA 1
ATOM 719 C C . PRO A 1 94 ? -8.055 9.690 -4.211 1.00 90.50 94 PRO A C 1
ATOM 721 O O . PRO A 1 94 ? -8.640 9.548 -5.286 1.00 90.50 94 PRO A O 1
ATOM 724 N N . ASN A 1 95 ? -6.731 9.554 -4.108 1.00 90.00 95 ASN A N 1
ATOM 725 C CA . ASN A 1 95 ? -5.850 9.310 -5.244 1.00 90.00 95 ASN A CA 1
ATOM 726 C C . ASN A 1 95 ? -5.854 7.850 -5.726 1.00 90.00 95 ASN A C 1
ATOM 728 O O . ASN A 1 95 ? -5.245 7.570 -6.757 1.00 90.00 95 ASN A O 1
ATOM 732 N N . LEU A 1 96 ? -6.595 6.936 -5.078 1.00 89.31 96 LEU A N 1
ATOM 733 C CA . LEU A 1 96 ? -6.784 5.565 -5.582 1.00 89.31 96 LEU A CA 1
ATOM 734 C C . LEU A 1 96 ? -7.485 5.515 -6.948 1.00 89.31 96 LEU A C 1
ATOM 736 O O . LEU A 1 96 ? -7.394 4.509 -7.647 1.00 89.31 96 LEU A O 1
ATOM 740 N N . LEU A 1 97 ? -8.135 6.604 -7.374 1.00 87.56 97 LEU A N 1
ATOM 741 C CA . LEU A 1 97 ? -8.647 6.753 -8.741 1.00 87.56 97 LEU A CA 1
ATOM 742 C C . LEU A 1 97 ? -7.519 6.826 -9.790 1.00 87.56 97 LEU A C 1
ATOM 744 O O . LEU A 1 97 ? -7.733 6.488 -10.955 1.00 87.56 97 LEU A O 1
ATOM 748 N N . PHE A 1 98 ? -6.309 7.222 -9.389 1.00 89.81 98 PHE A N 1
ATOM 749 C CA . PHE A 1 98 ? -5.118 7.312 -10.235 1.00 89.81 98 PHE A CA 1
ATOM 750 C C . PHE A 1 98 ? -4.195 6.109 -10.014 1.00 89.81 98 PHE A C 1
ATOM 752 O O . PHE A 1 98 ? -3.017 6.250 -9.688 1.00 89.81 98 PHE A O 1
ATOM 759 N N . VAL A 1 99 ? -4.730 4.904 -10.240 1.00 87.06 99 VAL A N 1
ATOM 760 C CA . VAL A 1 99 ? -4.050 3.615 -9.984 1.00 87.06 99 VAL A CA 1
ATOM 761 C C . VAL A 1 99 ? -2.653 3.489 -10.605 1.00 87.06 99 VAL A C 1
ATOM 763 O O . VAL A 1 99 ? -1.815 2.765 -10.077 1.00 87.06 99 VAL A O 1
ATOM 766 N N . ARG A 1 100 ? -2.383 4.214 -11.699 1.00 89.94 100 ARG A N 1
ATOM 767 C CA . ARG A 1 100 ? -1.083 4.228 -12.386 1.00 89.94 100 ARG A CA 1
ATOM 768 C C . ARG A 1 100 ? 0.055 4.706 -11.486 1.00 89.94 100 ARG A C 1
ATOM 770 O O . ARG A 1 100 ? 1.184 4.275 -11.671 1.00 89.94 100 ARG A O 1
ATOM 777 N N . ASP A 1 101 ? -0.219 5.618 -10.561 1.00 89.81 101 ASP A N 1
ATOM 778 C CA . ASP A 1 101 ? 0.847 6.264 -9.802 1.00 89.81 101 ASP A CA 1
ATOM 779 C C . ASP A 1 101 ? 1.361 5.358 -8.668 1.00 89.81 101 ASP A C 1
ATOM 781 O O . ASP A 1 101 ? 2.552 5.392 -8.369 1.00 89.81 101 ASP A O 1
ATOM 785 N N . GLY A 1 102 ? 0.502 4.510 -8.088 1.00 90.06 102 GLY A N 1
ATOM 786 C CA . GLY A 1 102 ? 0.839 3.685 -6.919 1.00 90.06 102 GLY A CA 1
ATOM 787 C C . GLY A 1 102 ? 1.583 2.378 -7.223 1.00 90.06 102 GLY A C 1
ATOM 788 O O . GLY A 1 102 ? 2.305 1.870 -6.366 1.00 90.06 102 GLY A O 1
ATOM 789 N N . PHE A 1 103 ? 1.440 1.815 -8.426 1.00 94.12 103 PHE A N 1
ATOM 790 C CA . PHE A 1 103 ? 2.182 0.616 -8.829 1.00 94.12 103 PHE A CA 1
ATOM 791 C C . PHE A 1 103 ? 2.364 0.522 -10.345 1.00 94.12 103 PHE A C 1
ATOM 793 O O . PHE A 1 103 ? 1.693 1.188 -11.134 1.00 94.12 103 PHE A O 1
ATOM 800 N N . SER A 1 104 ? 3.266 -0.349 -10.778 1.00 94.38 104 SER A N 1
ATOM 801 C CA . SER A 1 104 ? 3.411 -0.722 -12.182 1.00 94.38 104 SER A CA 1
ATOM 802 C C . SER A 1 104 ? 3.707 -2.205 -12.314 1.00 94.38 104 SER A C 1
ATOM 804 O O . SER A 1 104 ? 4.456 -2.775 -11.526 1.00 94.38 104 SER A O 1
ATOM 806 N N . ILE A 1 105 ? 3.123 -2.824 -13.335 1.00 94.12 105 ILE A N 1
ATOM 807 C CA . ILE A 1 105 ? 3.442 -4.196 -13.726 1.00 94.12 105 ILE A CA 1
ATOM 808 C C . ILE A 1 105 ? 4.344 -4.104 -14.949 1.00 94.12 105 ILE A C 1
ATOM 810 O O . ILE A 1 105 ? 3.917 -3.618 -15.997 1.00 94.12 105 ILE A O 1
ATOM 814 N N . ILE A 1 106 ? 5.593 -4.536 -14.806 1.00 93.75 106 ILE A N 1
ATOM 815 C CA . ILE A 1 106 ? 6.560 -4.588 -15.900 1.00 93.75 106 ILE A CA 1
ATOM 816 C C . ILE A 1 106 ? 6.938 -6.049 -16.104 1.00 93.75 106 ILE A C 1
ATOM 818 O O . ILE A 1 106 ? 7.575 -6.671 -15.253 1.00 93.75 106 ILE A O 1
ATOM 822 N N . GLU A 1 107 ? 6.502 -6.598 -17.236 1.00 91.56 107 GLU A N 1
ATOM 823 C CA . GLU A 1 107 ? 6.566 -8.032 -17.526 1.00 91.56 107 GLU A CA 1
ATOM 824 C C . GLU A 1 107 ? 5.820 -8.842 -16.453 1.00 91.56 107 GLU A C 1
ATOM 826 O O . GLU A 1 107 ? 4.599 -8.740 -16.366 1.00 91.56 107 GLU A O 1
ATOM 831 N N . ILE A 1 108 ? 6.529 -9.619 -15.631 1.00 93.25 108 ILE A N 1
ATOM 832 C CA . ILE A 1 108 ? 5.944 -10.394 -14.523 1.00 93.25 108 ILE A CA 1
ATOM 833 C C . ILE A 1 108 ? 6.139 -9.717 -13.160 1.00 93.25 108 ILE A C 1
ATOM 835 O O . ILE A 1 108 ? 5.714 -10.245 -12.136 1.00 93.25 108 ILE A O 1
ATOM 839 N N . ASN A 1 109 ? 6.827 -8.579 -13.127 1.00 95.75 109 ASN A N 1
ATOM 840 C CA . ASN A 1 109 ? 7.257 -7.928 -11.901 1.00 95.75 109 ASN A CA 1
ATOM 841 C C . ASN A 1 109 ? 6.288 -6.807 -11.526 1.00 95.75 109 ASN A C 1
ATOM 843 O O . ASN A 1 109 ? 6.011 -5.913 -12.326 1.00 95.75 109 ASN A O 1
ATOM 847 N N . VAL A 1 110 ? 5.792 -6.849 -10.296 1.00 96.00 110 VAL A N 1
ATOM 848 C CA . VAL A 1 110 ? 4.949 -5.821 -9.692 1.00 96.00 110 VAL A CA 1
ATOM 849 C C . VAL A 1 110 ? 5.844 -4.923 -8.857 1.00 96.00 110 VAL A C 1
ATOM 851 O O . VAL A 1 110 ? 6.405 -5.341 -7.845 1.00 96.00 110 VAL A O 1
ATOM 854 N N . PHE A 1 111 ? 5.950 -3.673 -9.272 1.00 95.38 111 PHE A N 1
ATOM 855 C CA . PHE A 1 111 ? 6.621 -2.634 -8.515 1.00 95.38 111 PHE A CA 1
ATOM 856 C C . PHE A 1 111 ? 5.570 -1.805 -7.802 1.00 95.38 111 PHE A C 1
ATOM 858 O O . PHE A 1 111 ? 4.690 -1.236 -8.446 1.00 95.38 111 PHE A O 1
ATOM 865 N N . ILE A 1 112 ? 5.650 -1.755 -6.478 1.00 94.44 112 ILE A N 1
ATOM 866 C CA . ILE A 1 112 ? 4.751 -0.946 -5.659 1.00 94.44 112 ILE A CA 1
ATOM 867 C C . ILE A 1 112 ? 5.549 0.246 -5.176 1.00 94.44 112 ILE A C 1
ATOM 869 O O . ILE A 1 112 ? 6.552 0.090 -4.476 1.00 94.44 112 ILE A O 1
ATOM 873 N N . TRP A 1 113 ? 5.126 1.417 -5.621 1.00 92.50 113 TRP A N 1
ATOM 874 C CA . TRP A 1 113 ? 5.929 2.618 -5.582 1.00 92.50 113 TRP A CA 1
ATOM 875 C C . TRP A 1 113 ? 5.857 3.321 -4.228 1.00 92.50 113 TRP A C 1
ATOM 877 O O . TRP A 1 113 ? 4.911 3.143 -3.462 1.00 92.50 113 TRP A O 1
ATOM 887 N N . GLN A 1 114 ? 6.894 4.093 -3.914 1.00 88.69 114 GLN A N 1
ATOM 888 C CA . GLN A 1 114 ? 7.002 4.846 -2.672 1.00 88.69 114 GLN A CA 1
ATOM 889 C C . GLN A 1 114 ? 6.663 6.297 -2.979 1.00 88.69 114 GLN A C 1
ATOM 891 O O . GLN A 1 114 ? 7.391 6.987 -3.692 1.00 88.69 114 GLN A O 1
ATOM 896 N N . MET A 1 115 ? 5.520 6.723 -2.453 1.00 86.00 115 MET A N 1
ATOM 897 C CA . MET A 1 115 ? 4.909 8.004 -2.786 1.00 86.00 115 MET A CA 1
ATOM 898 C C . MET A 1 115 ? 5.633 9.149 -2.079 1.00 86.00 115 MET A C 1
ATOM 900 O O . MET A 1 115 ? 5.974 9.026 -0.900 1.00 86.00 115 MET A O 1
ATOM 904 N N . THR A 1 116 ? 5.806 10.277 -2.770 1.00 86.19 116 THR A N 1
ATOM 905 C CA . THR A 1 116 ? 6.395 11.487 -2.172 1.00 86.19 116 THR A CA 1
ATOM 906 C C . THR A 1 116 ? 5.500 12.071 -1.084 1.00 86.19 116 THR A C 1
ATOM 908 O O . THR A 1 116 ? 5.979 12.463 -0.022 1.00 86.19 116 THR A O 1
ATOM 911 N N . GLU A 1 117 ? 4.189 12.111 -1.330 1.00 85.88 117 GLU A N 1
ATOM 912 C CA . GLU A 1 117 ? 3.245 12.764 -0.428 1.00 85.88 117 GLU A CA 1
ATOM 913 C C . GLU A 1 117 ? 2.893 11.888 0.786 1.00 85.88 117 GLU A C 1
ATOM 915 O O . GLU A 1 117 ? 2.378 10.776 0.609 1.00 85.88 117 GLU A O 1
ATOM 920 N N . PRO A 1 118 ? 3.063 12.379 2.032 1.00 82.94 118 PRO A N 1
ATOM 921 C CA . PRO A 1 118 ? 2.757 11.608 3.238 1.00 82.94 118 PRO A CA 1
ATOM 922 C C . PRO A 1 118 ? 1.309 11.114 3.318 1.00 82.94 118 PRO A C 1
ATOM 924 O O . PRO A 1 118 ? 1.064 10.016 3.818 1.00 82.94 118 PRO A O 1
ATOM 927 N N . ALA A 1 119 ? 0.355 11.879 2.779 1.00 83.81 119 ALA A N 1
ATOM 928 C CA . ALA A 1 119 ? -1.058 11.497 2.740 1.00 83.81 119 ALA A CA 1
ATOM 929 C C . ALA A 1 119 ? -1.313 10.207 1.933 1.00 83.81 119 ALA A C 1
ATOM 931 O O . ALA A 1 119 ? -2.318 9.535 2.141 1.00 83.81 119 ALA A O 1
ATOM 932 N N . ARG A 1 120 ? -0.387 9.829 1.040 1.00 87.62 120 ARG A N 1
ATOM 933 C CA . ARG A 1 120 ? -0.493 8.654 0.164 1.00 87.62 120 ARG A CA 1
ATOM 934 C C . ARG A 1 120 ? 0.208 7.412 0.722 1.00 87.62 120 ARG A C 1
ATOM 936 O O . ARG A 1 120 ? 0.242 6.383 0.056 1.00 87.62 120 ARG A O 1
ATOM 943 N N . ARG A 1 121 ? 0.756 7.459 1.946 1.00 85.56 121 ARG A N 1
ATOM 944 C CA . ARG A 1 121 ? 1.537 6.355 2.553 1.00 85.56 121 ARG A CA 1
ATOM 945 C C . ARG A 1 121 ? 0.760 5.048 2.735 1.00 85.56 121 ARG A C 1
ATOM 947 O O . ARG A 1 121 ? 1.373 3.983 2.785 1.00 85.56 121 ARG A O 1
ATOM 954 N N . ASN A 1 122 ? -0.569 5.110 2.803 1.00 91.00 122 ASN A N 1
ATOM 955 C CA . ASN A 1 122 ? -1.404 3.912 2.904 1.00 91.00 122 ASN A CA 1
ATOM 956 C C . ASN A 1 122 ? -1.707 3.271 1.537 1.00 91.00 122 ASN A C 1
ATOM 958 O O . ASN A 1 122 ? -2.084 2.101 1.507 1.00 91.00 122 ASN A O 1
ATOM 962 N N . GLU A 1 123 ? -1.498 3.966 0.408 1.00 92.81 123 GLU A N 1
ATOM 963 C CA . GLU A 1 123 ? -1.723 3.377 -0.925 1.00 92.81 123 GLU A CA 1
ATOM 964 C C . GLU A 1 123 ? -0.769 2.193 -1.190 1.00 92.81 123 GLU A C 1
ATOM 966 O O . GLU A 1 123 ? -1.257 1.111 -1.529 1.00 92.81 123 GLU A O 1
ATOM 971 N N . PRO A 1 124 ? 0.560 2.303 -0.961 1.00 91.81 124 PRO A N 1
ATOM 972 C CA . PRO A 1 124 ? 1.478 1.175 -1.134 1.00 91.81 124 PRO A CA 1
ATOM 973 C C . PRO A 1 124 ? 1.177 0.002 -0.197 1.00 91.81 124 PRO A C 1
ATOM 975 O O . PRO A 1 124 ? 1.333 -1.154 -0.588 1.00 91.81 124 PRO A O 1
ATOM 978 N N . LEU A 1 125 ? 0.733 0.281 1.033 1.00 92.94 125 LEU A N 1
ATOM 979 C CA . LEU A 1 125 ? 0.345 -0.744 2.006 1.00 92.94 125 LEU A CA 1
ATOM 980 C C . LEU A 1 125 ? -0.851 -1.565 1.501 1.00 92.94 125 LEU A C 1
ATOM 982 O O . LEU A 1 125 ? -0.811 -2.798 1.518 1.00 92.94 125 LEU A O 1
ATOM 986 N N . LEU A 1 126 ? -1.892 -0.878 1.028 1.00 95.06 126 LEU A N 1
ATOM 987 C CA . LEU A 1 126 ? -3.082 -1.490 0.442 1.00 95.06 126 LEU A CA 1
ATOM 988 C C . LEU A 1 126 ? -2.705 -2.335 -0.779 1.00 95.06 126 LEU A C 1
ATOM 990 O O . LEU A 1 126 ? -3.062 -3.509 -0.848 1.00 95.06 126 LEU A O 1
ATOM 994 N N . LEU A 1 127 ? -1.926 -1.771 -1.706 1.00 95.56 127 LEU A N 1
ATOM 995 C CA . LEU A 1 127 ? -1.499 -2.460 -2.926 1.00 95.56 127 LEU A CA 1
ATOM 996 C C . LEU A 1 127 ? -0.666 -3.708 -2.614 1.00 95.56 127 LEU A C 1
ATOM 998 O O . LEU A 1 127 ? -0.907 -4.765 -3.196 1.00 95.56 127 LEU A O 1
ATOM 1002 N N . ARG A 1 128 ? 0.271 -3.618 -1.660 1.00 95.06 128 ARG A N 1
ATOM 1003 C CA . ARG A 1 128 ? 1.082 -4.766 -1.216 1.00 95.06 128 ARG A CA 1
ATOM 1004 C C . ARG A 1 128 ? 0.208 -5.870 -0.650 1.00 95.06 128 ARG A C 1
ATOM 1006 O O . ARG A 1 128 ? 0.408 -7.028 -0.996 1.00 95.06 128 ARG A O 1
ATOM 1013 N N . THR A 1 129 ? -0.773 -5.506 0.170 1.00 96.44 129 THR A N 1
ATOM 1014 C CA . THR A 1 129 ? -1.710 -6.467 0.760 1.00 96.44 129 THR A CA 1
ATOM 1015 C C . THR A 1 129 ? -2.514 -7.179 -0.331 1.00 96.44 129 THR A C 1
ATOM 1017 O O . THR A 1 129 ? -2.561 -8.405 -0.349 1.00 96.44 129 THR A O 1
ATOM 1020 N N . ILE A 1 130 ? -3.053 -6.443 -1.306 1.00 97.12 130 ILE A N 1
ATOM 1021 C CA . ILE A 1 130 ? -3.801 -7.031 -2.426 1.00 97.12 130 ILE A CA 1
ATOM 1022 C C . ILE A 1 130 ? -2.928 -7.989 -3.241 1.00 97.12 130 ILE A C 1
ATOM 1024 O O . ILE A 1 130 ? -3.281 -9.151 -3.403 1.00 97.12 130 ILE A O 1
ATOM 1028 N N . PHE A 1 131 ? -1.769 -7.550 -3.736 1.00 96.50 131 PHE A N 1
ATOM 1029 C CA . PHE A 1 131 ? -0.933 -8.414 -4.580 1.00 96.50 131 PHE A CA 1
ATOM 1030 C C . PHE A 1 131 ? -0.401 -9.647 -3.844 1.00 96.50 131 PHE A C 1
ATOM 1032 O O . PHE A 1 131 ? -0.171 -10.676 -4.476 1.00 96.50 131 PHE A O 1
ATOM 1039 N N . GLN A 1 132 ? -0.197 -9.552 -2.530 1.00 95.88 132 GLN A N 1
ATOM 1040 C CA . GLN A 1 132 ? 0.340 -10.649 -1.734 1.00 95.88 132 GLN A CA 1
ATOM 1041 C C . GLN A 1 132 ? -0.725 -11.682 -1.344 1.00 95.88 132 GLN A C 1
ATOM 1043 O O . GLN A 1 132 ? -0.415 -12.871 -1.320 1.00 95.88 132 GLN A O 1
ATOM 1048 N N . TYR A 1 133 ? -1.950 -11.248 -1.034 1.00 96.94 133 TYR A N 1
ATOM 1049 C CA . TYR A 1 133 ? -2.958 -12.114 -0.413 1.00 96.94 133 TYR A CA 1
ATOM 1050 C C . TYR A 1 133 ? -4.210 -12.344 -1.265 1.00 96.94 133 TYR A C 1
ATOM 1052 O O . TYR A 1 133 ? -4.952 -13.280 -0.984 1.00 96.94 133 TYR A O 1
ATOM 1060 N N . HIS A 1 134 ? -4.461 -11.549 -2.309 1.00 97.81 134 HIS A N 1
ATOM 1061 C CA . HIS A 1 134 ? -5.651 -11.735 -3.138 1.00 97.81 134 HIS A CA 1
ATOM 1062 C C . HIS A 1 134 ? -5.613 -13.098 -3.857 1.00 97.81 134 HIS A C 1
ATOM 1064 O O . HIS A 1 134 ? -4.658 -13.326 -4.609 1.00 97.81 134 HIS A O 1
ATOM 1070 N N . PRO A 1 135 ? -6.652 -13.953 -3.746 1.00 95.56 135 PRO A N 1
ATOM 1071 C CA . PRO A 1 135 ? -6.622 -15.337 -4.237 1.00 95.56 135 PRO A CA 1
ATOM 1072 C C . PRO A 1 135 ? -6.218 -15.481 -5.708 1.00 95.56 135 PRO A C 1
ATOM 1074 O O . PRO A 1 135 ? -5.450 -16.361 -6.073 1.00 95.56 135 PRO A O 1
ATOM 1077 N N . TYR A 1 136 ? -6.701 -14.581 -6.567 1.00 94.50 136 TYR A N 1
ATOM 1078 C CA . TYR A 1 136 ? -6.353 -14.603 -7.989 1.00 94.50 136 TYR A CA 1
ATOM 1079 C C . TYR A 1 136 ? -4.950 -14.046 -8.283 1.00 94.50 136 TYR A C 1
ATOM 1081 O O . TYR A 1 136 ? -4.280 -14.515 -9.199 1.00 94.50 136 TYR A O 1
ATOM 1089 N N . LEU A 1 137 ? -4.499 -13.021 -7.550 1.00 94.50 137 LEU A N 1
ATOM 1090 C CA . LEU A 1 137 ? -3.257 -12.318 -7.899 1.00 94.50 137 LEU A CA 1
ATOM 1091 C C . LEU A 1 137 ? -2.034 -13.033 -7.335 1.00 94.50 137 LEU A C 1
ATOM 1093 O O . LEU A 1 137 ? -1.035 -13.141 -8.046 1.00 94.50 137 LEU A O 1
ATOM 1097 N N . SER A 1 138 ? -2.132 -13.570 -6.119 1.00 91.88 138 SER A N 1
ATOM 1098 C CA . SER A 1 138 ? -1.051 -14.323 -5.479 1.00 91.88 138 SER A CA 1
ATOM 1099 C C . SER A 1 138 ? -0.675 -15.587 -6.266 1.00 91.88 138 SER A C 1
ATOM 1101 O O . SER A 1 138 ? 0.493 -15.971 -6.296 1.00 91.88 138 SER A O 1
ATOM 1103 N N . GLU A 1 139 ? -1.633 -16.187 -6.982 1.00 92.19 139 GLU A N 1
ATOM 1104 C CA . GLU A 1 139 ? -1.425 -17.374 -7.823 1.00 92.19 139 GLU A CA 1
ATOM 1105 C C . GLU A 1 139 ? -1.139 -17.055 -9.303 1.00 92.19 139 GLU A C 1
ATOM 1107 O O . GLU A 1 139 ? -0.793 -17.945 -10.079 1.00 92.19 139 GLU A O 1
ATOM 1112 N N . SER A 1 140 ? -1.226 -15.787 -9.719 1.00 92.00 140 SER A N 1
ATOM 1113 C CA . SER A 1 140 ? -1.087 -15.392 -11.133 1.00 92.00 140 SER A CA 1
ATOM 1114 C C . SER A 1 140 ? 0.344 -15.478 -11.690 1.00 92.00 140 SER A C 1
ATOM 1116 O O . SER A 1 140 ? 0.563 -15.271 -12.884 1.00 92.00 140 SER A O 1
ATOM 1118 N N . GLY A 1 141 ? 1.332 -15.767 -10.837 1.00 91.44 141 GLY A N 1
ATOM 1119 C CA . GLY A 1 141 ? 2.751 -15.845 -11.200 1.00 91.44 141 GLY A CA 1
ATOM 1120 C C . GLY A 1 141 ? 3.473 -14.494 -11.248 1.00 91.44 141 GLY A C 1
ATOM 1121 O O . GLY A 1 141 ? 4.679 -14.463 -11.511 1.00 91.44 141 GLY A O 1
ATOM 1122 N N . VAL A 1 142 ? 2.769 -13.392 -10.968 1.00 93.62 142 VAL A N 1
ATOM 1123 C CA . VAL A 1 142 ? 3.392 -12.078 -10.782 1.00 93.62 142 VAL A CA 1
ATOM 1124 C C . VAL A 1 142 ? 4.233 -12.044 -9.505 1.00 93.62 142 VAL A C 1
ATOM 1126 O O . VAL A 1 142 ? 3.950 -12.746 -8.535 1.00 93.62 142 VAL A O 1
ATOM 1129 N N . LYS A 1 143 ? 5.286 -11.225 -9.494 1.00 94.25 143 LYS A N 1
ATOM 1130 C CA . LYS A 1 143 ? 6.241 -11.147 -8.382 1.00 94.25 143 LYS A CA 1
ATOM 1131 C C . LYS A 1 143 ? 6.378 -9.721 -7.896 1.00 94.25 143 LYS A C 1
ATOM 1133 O O . LYS A 1 143 ? 6.778 -8.852 -8.663 1.00 94.25 143 LYS A O 1
ATOM 1138 N N . ILE A 1 144 ? 6.081 -9.485 -6.622 1.00 94.50 144 ILE A N 1
ATOM 1139 C CA . ILE A 1 144 ? 6.372 -8.194 -5.996 1.00 94.50 144 ILE A CA 1
ATOM 1140 C C . ILE A 1 144 ? 7.894 -8.034 -5.924 1.00 94.50 144 ILE A C 1
ATOM 1142 O O . ILE A 1 144 ? 8.585 -8.903 -5.393 1.00 94.50 144 ILE A O 1
ATOM 1146 N N . VAL A 1 145 ? 8.407 -6.932 -6.469 1.00 93.94 145 VAL A N 1
ATOM 1147 C CA . VAL A 1 145 ? 9.829 -6.586 -6.406 1.00 93.94 145 VAL A CA 1
ATOM 1148 C C . VAL A 1 14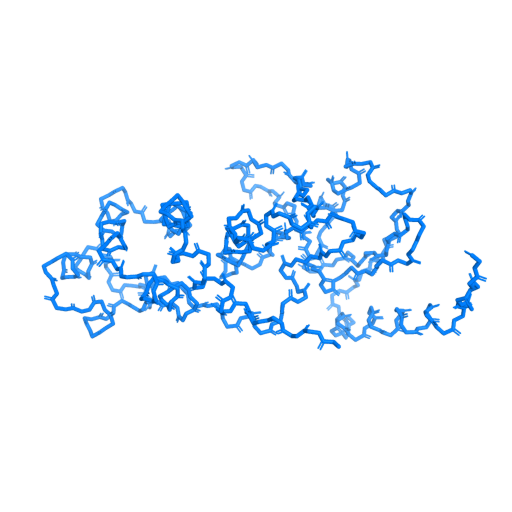5 ? 10.065 -5.653 -5.230 1.00 93.94 145 VAL A C 1
ATOM 1150 O O . VAL A 1 145 ? 9.480 -4.572 -5.146 1.00 93.94 145 VAL A O 1
ATOM 1153 N N . GLU A 1 146 ? 10.969 -6.052 -4.341 1.00 91.00 146 GLU A N 1
ATOM 1154 C CA . GLU A 1 146 ? 11.532 -5.152 -3.339 1.00 91.00 146 GLU A CA 1
ATOM 1155 C C . GLU A 1 146 ? 12.635 -4.325 -4.002 1.00 91.00 146 GLU A C 1
ATOM 1157 O O . GLU A 1 146 ? 13.782 -4.752 -4.104 1.00 91.00 146 GLU A O 1
ATOM 1162 N N . TRP A 1 147 ? 12.238 -3.174 -4.544 1.00 88.31 147 TRP A N 1
ATOM 1163 C CA . TRP A 1 147 ? 13.109 -2.285 -5.314 1.00 88.31 147 TRP A CA 1
ATOM 1164 C C . TRP A 1 147 ? 13.783 -1.212 -4.460 1.00 88.31 147 TRP A C 1
ATOM 1166 O O . TRP A 1 147 ? 14.767 -0.640 -4.915 1.00 88.31 147 TRP A O 1
ATOM 1176 N N . SER A 1 148 ? 13.265 -0.951 -3.254 1.00 83.69 148 SER A N 1
ATOM 1177 C CA . SER A 1 148 ? 13.848 -0.000 -2.313 1.00 83.69 148 SER A CA 1
ATOM 1178 C C . SER A 1 148 ? 14.183 -0.623 -0.961 1.00 83.69 148 SER A C 1
ATOM 1180 O O . SER A 1 148 ? 13.564 -1.606 -0.530 1.00 83.69 148 SER A O 1
ATOM 1182 N N . LYS A 1 149 ? 15.181 -0.059 -0.276 1.00 69.81 149 LYS A N 1
ATOM 1183 C CA . LYS A 1 149 ? 15.517 -0.445 1.099 1.00 69.81 149 LYS A CA 1
ATOM 1184 C C . LYS A 1 149 ? 14.489 0.135 2.067 1.00 69.81 149 LYS A C 1
ATOM 1186 O O . LYS A 1 149 ? 14.163 1.317 2.030 1.00 69.81 149 LYS A O 1
ATOM 1191 N N . LYS A 1 150 ? 13.988 -0.712 2.967 1.00 60.50 150 LYS A N 1
ATOM 1192 C CA . LYS A 1 150 ? 13.151 -0.295 4.096 1.00 60.50 150 LYS A CA 1
ATOM 1193 C C . LYS A 1 150 ? 14.050 0.251 5.201 1.00 60.50 150 LYS A C 1
ATOM 1195 O O . LYS A 1 150 ? 14.278 -0.456 6.173 1.00 60.50 150 LYS A O 1
ATOM 1200 N N . ASP A 1 151 ? 14.589 1.451 5.032 1.00 45.22 151 ASP A N 1
ATOM 1201 C CA . ASP A 1 151 ? 15.356 2.080 6.105 1.00 45.22 151 ASP A CA 1
ATOM 1202 C C . ASP A 1 151 ? 14.502 3.140 6.814 1.00 45.22 151 ASP A C 1
ATOM 1204 O O . ASP A 1 151 ? 13.982 4.078 6.207 1.00 45.22 151 ASP A O 1
ATOM 1208 N N . ASP A 1 152 ? 14.360 2.937 8.126 1.00 39.06 152 ASP A N 1
ATOM 1209 C CA . ASP A 1 152 ? 13.609 3.728 9.110 1.00 39.06 152 ASP A CA 1
ATOM 1210 C C . ASP A 1 152 ? 14.193 5.141 9.349 1.00 39.06 152 ASP A C 1
ATOM 1212 O O . ASP A 1 152 ? 13.814 5.818 10.307 1.00 39.06 152 ASP A O 1
ATOM 1216 N N . ASP A 1 153 ? 15.114 5.604 8.497 1.00 37.53 153 ASP A N 1
ATOM 1217 C CA . ASP A 1 153 ? 15.817 6.877 8.652 1.00 37.53 153 ASP A CA 1
ATOM 1218 C C . ASP A 1 153 ? 15.433 7.848 7.523 1.00 37.53 153 ASP A C 1
ATOM 1220 O O . ASP A 1 153 ? 15.856 7.748 6.371 1.00 37.53 153 ASP A O 1
ATOM 1224 N N . PHE A 1 154 ? 14.565 8.792 7.880 1.00 43.78 154 PHE A N 1
ATOM 1225 C CA . PHE A 1 154 ? 13.782 9.695 7.028 1.00 43.78 154 PHE A CA 1
ATOM 1226 C C . PHE A 1 154 ? 14.599 10.766 6.270 1.00 43.78 154 PHE A C 1
ATOM 1228 O O . PHE A 1 154 ? 14.041 11.788 5.868 1.00 43.78 154 PHE A O 1
ATOM 1235 N N . SER A 1 155 ? 15.913 10.597 6.092 1.00 39.47 155 SER A N 1
ATOM 1236 C CA . SER A 1 155 ? 16.761 11.699 5.615 1.00 39.47 155 SER A CA 1
ATOM 1237 C C . SER A 1 155 ? 16.739 11.914 4.097 1.00 39.47 155 SER A C 1
ATOM 1239 O O . SER A 1 155 ? 16.771 13.070 3.690 1.00 39.47 155 SER A O 1
ATOM 1241 N N . GLU A 1 156 ? 16.547 10.879 3.269 1.00 53.06 156 GLU A N 1
ATOM 1242 C CA . GLU A 1 156 ? 16.207 11.011 1.838 1.00 53.06 156 GLU A CA 1
ATOM 1243 C C . GLU A 1 156 ? 15.420 9.772 1.374 1.00 53.06 156 GLU A C 1
ATOM 1245 O O . GLU A 1 156 ? 15.997 8.784 0.929 1.00 53.06 156 GLU A O 1
ATOM 1250 N N . HIS A 1 157 ? 14.089 9.773 1.507 1.00 74.25 157 HIS A N 1
ATOM 1251 C CA . HIS A 1 157 ? 13.297 8.643 1.013 1.00 74.25 157 HIS A CA 1
ATOM 1252 C C . HIS A 1 157 ? 13.429 8.511 -0.501 1.00 74.25 157 HIS A C 1
ATOM 1254 O O . HIS A 1 157 ? 13.157 9.462 -1.229 1.00 74.25 157 HIS A O 1
ATOM 1260 N N . SER A 1 158 ? 13.776 7.321 -0.974 1.00 86.56 158 SER A N 1
ATOM 1261 C CA . SER A 1 158 ? 13.681 6.945 -2.379 1.00 86.56 158 SER A CA 1
ATOM 1262 C C . SER A 1 158 ? 12.226 7.018 -2.840 1.00 86.56 158 SER A C 1
ATOM 1264 O O . SER A 1 158 ? 11.386 6.247 -2.380 1.00 86.56 158 SER A O 1
ATOM 1266 N N . THR A 1 159 ? 11.911 7.963 -3.730 1.00 90.00 159 THR A N 1
ATOM 1267 C CA . THR A 1 159 ? 10.557 8.123 -4.276 1.00 90.00 159 THR A CA 1
ATOM 1268 C C . THR A 1 159 ? 10.552 7.886 -5.770 1.00 90.00 159 THR A C 1
ATOM 1270 O O . THR A 1 159 ? 11.430 8.329 -6.514 1.00 90.00 159 THR A O 1
ATOM 1273 N N . ILE A 1 160 ? 9.523 7.176 -6.202 1.00 91.12 160 ILE A N 1
ATOM 1274 C CA . ILE A 1 160 ? 9.180 6.935 -7.594 1.00 91.12 160 ILE A CA 1
ATOM 1275 C C . ILE A 1 160 ? 7.656 6.971 -7.635 1.00 91.12 160 ILE A C 1
ATOM 1277 O O . ILE A 1 160 ? 7.026 6.426 -6.738 1.00 91.12 160 ILE A O 1
ATOM 1281 N N . GLU A 1 161 ? 7.054 7.570 -8.658 1.00 90.25 161 GLU A N 1
ATOM 1282 C CA . GLU A 1 161 ? 5.627 7.389 -8.944 1.00 90.25 161 GLU A CA 1
ATOM 1283 C C . GLU A 1 161 ? 5.446 6.803 -10.345 1.00 90.25 161 GLU A C 1
ATOM 1285 O O . GLU A 1 161 ? 6.119 7.196 -11.298 1.00 90.25 161 GLU A O 1
ATOM 1290 N N . GLY A 1 162 ? 4.497 5.879 -10.508 1.00 89.00 162 GLY A N 1
ATOM 1291 C CA . GLY A 1 162 ? 4.308 5.171 -11.780 1.00 89.00 162 GLY A CA 1
ATOM 1292 C C . GLY A 1 162 ? 3.878 6.075 -12.942 1.00 89.00 162 GLY A C 1
ATOM 1293 O O . GLY A 1 162 ? 4.074 5.730 -14.107 1.00 89.00 162 GLY A O 1
ATOM 1294 N N . GLY A 1 163 ? 3.359 7.273 -12.654 1.00 87.88 163 GLY A N 1
ATOM 1295 C CA . GLY A 1 163 ? 3.104 8.301 -13.661 1.00 87.88 163 GLY A CA 1
ATOM 1296 C C . GLY A 1 163 ? 4.360 8.833 -14.355 1.00 87.88 163 GLY A C 1
ATOM 1297 O O . GLY A 1 163 ? 4.242 9.352 -15.469 1.00 87.88 163 GLY A O 1
ATOM 1298 N N . ASP A 1 164 ? 5.531 8.658 -13.740 1.00 90.19 164 ASP A N 1
ATOM 1299 C CA . ASP A 1 164 ? 6.824 9.073 -14.278 1.00 90.19 164 ASP A CA 1
ATOM 1300 C C . ASP A 1 164 ? 7.563 7.941 -15.011 1.00 90.19 164 ASP A C 1
ATOM 1302 O O . ASP A 1 164 ? 8.697 8.127 -15.451 1.00 90.19 164 ASP A O 1
ATOM 1306 N N . ILE A 1 165 ? 6.927 6.776 -15.178 1.00 90.81 165 ILE A N 1
ATOM 1307 C CA . ILE A 1 165 ? 7.534 5.580 -15.763 1.00 90.81 165 ILE A CA 1
ATOM 1308 C C . ILE A 1 165 ? 6.890 5.231 -17.102 1.00 90.81 165 ILE A C 1
ATOM 1310 O O . ILE A 1 165 ? 5.668 5.160 -17.240 1.00 90.81 165 ILE A O 1
ATOM 1314 N N . ALA A 1 166 ? 7.727 4.907 -18.087 1.00 92.31 166 ALA A N 1
ATOM 1315 C CA . ALA A 1 166 ? 7.306 4.234 -19.307 1.00 92.31 166 ALA A CA 1
ATOM 1316 C C . ALA A 1 166 ? 8.242 3.064 -19.638 1.00 92.31 166 ALA A C 1
ATOM 1318 O O . ALA A 1 166 ? 9.435 3.251 -19.881 1.00 92.31 166 ALA A O 1
ATOM 1319 N N . TYR A 1 167 ? 7.692 1.847 -19.686 1.00 92.69 167 TYR A N 1
ATOM 1320 C CA . TYR A 1 167 ? 8.417 0.681 -20.189 1.00 92.69 167 TYR A CA 1
ATOM 1321 C C . TYR A 1 167 ? 8.409 0.689 -21.719 1.00 92.69 167 TYR A C 1
ATOM 1323 O O . TYR A 1 167 ? 7.346 0.657 -22.337 1.00 92.69 167 TYR A O 1
ATOM 1331 N N . LEU A 1 168 ? 9.595 0.744 -22.327 1.00 91.94 168 LEU A N 1
ATOM 1332 C CA . LEU A 1 168 ? 9.760 0.810 -23.783 1.00 91.94 168 LEU A CA 1
ATOM 1333 C C . LEU A 1 168 ? 9.949 -0.576 -24.425 1.00 91.94 168 LEU A C 1
ATOM 1335 O O . LEU A 1 168 ? 10.065 -0.676 -25.646 1.00 91.94 168 LEU A O 1
ATOM 1339 N N . GLY A 1 169 ? 9.985 -1.641 -23.617 1.00 91.25 169 GLY A N 1
ATOM 1340 C CA . GLY A 1 169 ? 10.279 -3.004 -24.060 1.00 91.25 169 GLY A CA 1
ATOM 1341 C C . GLY A 1 169 ? 11.769 -3.360 -23.996 1.00 91.25 169 GLY A C 1
ATOM 1342 O O . GLY A 1 169 ? 12.637 -2.495 -23.873 1.00 91.25 169 GLY A O 1
ATOM 1343 N N . ASN A 1 170 ? 12.070 -4.661 -24.087 1.00 92.38 170 ASN A N 1
ATOM 1344 C CA . ASN A 1 170 ? 13.432 -5.216 -24.115 1.00 92.38 170 ASN A CA 1
ATOM 1345 C C . ASN A 1 170 ? 14.322 -4.751 -22.939 1.00 92.38 170 ASN A C 1
ATOM 1347 O O . ASN A 1 170 ? 15.493 -4.393 -23.121 1.00 92.38 170 ASN A O 1
ATOM 1351 N N . GLY A 1 171 ? 13.738 -4.687 -21.738 1.00 93.19 171 GLY A N 1
ATOM 1352 C CA . GLY A 1 171 ? 14.425 -4.246 -20.524 1.00 93.19 171 GLY A CA 1
ATOM 1353 C C . GLY A 1 171 ? 14.807 -2.760 -20.513 1.00 93.19 171 GLY A C 1
ATOM 1354 O O . GLY A 1 171 ? 15.699 -2.383 -19.752 1.00 93.19 171 GLY A O 1
ATOM 1355 N N . VAL A 1 172 ? 14.193 -1.924 -21.362 1.00 95.38 172 VAL A N 1
ATOM 1356 C CA . VAL A 1 172 ? 14.434 -0.474 -21.404 1.00 95.38 172 VAL A CA 1
ATOM 1357 C C . VAL A 1 172 ? 13.312 0.280 -20.697 1.00 95.38 172 VAL A C 1
ATOM 1359 O O . VAL A 1 172 ? 12.144 0.184 -21.078 1.00 95.38 172 VAL A O 1
ATOM 1362 N N . LEU A 1 173 ? 13.685 1.074 -19.698 1.00 94.81 173 LEU A N 1
ATOM 1363 C CA . LEU A 1 173 ? 12.783 1.916 -18.922 1.00 94.81 173 LEU A CA 1
ATOM 1364 C C . LEU A 1 173 ? 13.095 3.394 -19.172 1.00 94.81 173 LEU A C 1
ATOM 1366 O O . LEU A 1 173 ? 14.260 3.788 -19.176 1.00 94.81 173 LEU A O 1
ATOM 1370 N N . LEU A 1 174 ? 12.066 4.210 -19.373 1.00 94.81 174 LEU A N 1
ATOM 1371 C CA . LEU A 1 174 ? 12.158 5.667 -19.378 1.00 94.81 174 LEU A CA 1
ATOM 1372 C C . LEU A 1 174 ? 11.566 6.193 -18.071 1.00 94.81 174 LEU A C 1
ATOM 1374 O O . LEU A 1 174 ? 10.426 5.855 -17.756 1.00 94.81 174 LEU A O 1
ATOM 1378 N N . ILE A 1 175 ? 12.324 7.007 -17.336 1.00 93.50 175 ILE A N 1
ATOM 1379 C CA . ILE A 1 175 ? 11.897 7.570 -16.051 1.00 93.50 175 ILE A CA 1
ATOM 1380 C C . ILE A 1 175 ? 12.082 9.087 -16.044 1.00 93.50 175 ILE A C 1
ATOM 1382 O O . ILE A 1 175 ? 13.153 9.595 -16.386 1.00 93.50 175 ILE A O 1
ATOM 1386 N N . GLY A 1 176 ? 11.046 9.816 -15.639 1.00 91.50 176 GLY A N 1
ATOM 1387 C CA . GLY A 1 176 ? 11.146 11.231 -15.297 1.00 91.50 176 GLY A CA 1
ATOM 1388 C C . GLY A 1 176 ? 11.731 11.423 -13.897 1.00 91.50 176 GLY A C 1
ATOM 1389 O O . GLY A 1 176 ? 11.231 10.839 -12.950 1.00 91.50 176 GLY A O 1
ATOM 1390 N N . CYS A 1 177 ? 12.765 12.248 -13.749 1.00 91.44 177 CYS A N 1
ATOM 1391 C CA . CYS A 1 177 ? 13.304 12.677 -12.457 1.00 91.44 177 CYS A CA 1
ATOM 1392 C C . CYS A 1 177 ? 12.855 14.118 -12.189 1.00 91.44 177 CYS A C 1
ATOM 1394 O O . CYS A 1 177 ? 13.193 15.018 -12.961 1.00 91.44 177 CYS A O 1
ATOM 1396 N N . GLY A 1 178 ? 12.110 14.350 -11.111 1.00 88.06 178 GLY A N 1
ATOM 1397 C CA . GLY A 1 178 ? 11.484 15.636 -10.801 1.00 88.06 178 GLY A 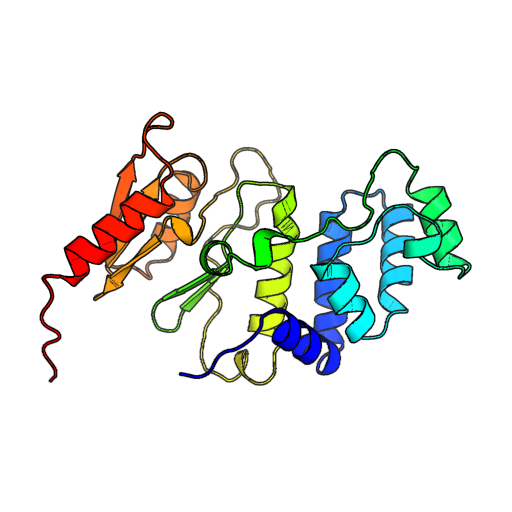CA 1
ATOM 1398 C C . GLY A 1 178 ? 10.909 15.684 -9.385 1.00 88.06 178 GLY A C 1
ATOM 1399 O O . GLY A 1 178 ? 11.488 15.126 -8.462 1.00 88.06 178 GLY A O 1
ATOM 1400 N N . GLU A 1 179 ? 9.767 16.357 -9.211 1.00 85.25 179 GLU A N 1
ATOM 1401 C CA . GLU A 1 179 ? 9.149 16.583 -7.890 1.00 85.25 179 GLU A CA 1
ATOM 1402 C C . GLU A 1 179 ? 8.662 15.294 -7.204 1.00 85.25 179 GLU A C 1
ATOM 1404 O O . GLU A 1 179 ? 8.712 15.187 -5.982 1.00 85.25 179 GLU A O 1
ATOM 1409 N N . ARG A 1 180 ? 8.193 14.311 -7.985 1.00 86.44 180 ARG A N 1
ATOM 1410 C CA . ARG A 1 180 ? 7.574 13.075 -7.466 1.00 86.44 180 ARG A CA 1
ATOM 1411 C C . ARG A 1 180 ? 8.495 11.858 -7.527 1.00 86.44 180 ARG A C 1
ATOM 1413 O O . ARG A 1 180 ? 8.422 10.976 -6.681 1.00 86.44 180 ARG A O 1
ATOM 1420 N N . THR A 1 181 ? 9.423 11.856 -8.474 1.00 90.50 181 THR A N 1
ATOM 1421 C CA . THR A 1 181 ? 10.416 10.795 -8.637 1.00 90.50 181 THR A CA 1
ATOM 1422 C C . THR A 1 181 ? 11.811 11.375 -8.470 1.00 90.50 181 THR A C 1
ATOM 1424 O O . THR A 1 181 ? 12.225 12.222 -9.266 1.00 90.50 181 THR A O 1
ATOM 1427 N N . ASN A 1 182 ? 12.536 10.936 -7.443 1.00 90.94 182 ASN A N 1
ATOM 1428 C CA . ASN A 1 182 ? 13.847 11.481 -7.110 1.00 90.94 182 ASN A CA 1
ATOM 1429 C C . ASN A 1 182 ? 15.000 10.578 -7.567 1.00 90.94 182 ASN A C 1
ATOM 1431 O O . ASN A 1 182 ? 14.829 9.425 -7.966 1.00 90.94 182 ASN A O 1
ATOM 1435 N N . ARG A 1 183 ? 16.212 11.136 -7.527 1.00 92.12 183 ARG A N 1
ATOM 1436 C CA . ARG A 1 183 ? 17.418 10.443 -7.983 1.00 92.12 183 ARG A CA 1
ATOM 1437 C C . ARG A 1 183 ? 17.722 9.193 -7.151 1.00 92.12 183 ARG A C 1
ATOM 1439 O O . ARG A 1 183 ? 18.086 8.183 -7.742 1.00 92.12 183 ARG A O 1
ATOM 1446 N N . ALA A 1 184 ? 17.543 9.257 -5.832 1.00 90.94 184 ALA A N 1
ATOM 1447 C CA . ALA A 1 184 ? 17.778 8.128 -4.933 1.00 90.94 184 ALA A CA 1
ATOM 1448 C C . ALA A 1 184 ? 16.906 6.919 -5.311 1.00 90.94 184 ALA A C 1
ATOM 1450 O O . ALA A 1 184 ? 17.424 5.820 -5.495 1.00 90.94 184 ALA A O 1
ATOM 1451 N N . GLY A 1 185 ? 15.614 7.144 -5.580 1.00 91.62 185 GLY A N 1
ATOM 1452 C CA . GLY A 1 185 ? 14.705 6.089 -6.020 1.00 91.62 185 GLY A CA 1
ATOM 1453 C C . GLY A 1 185 ? 15.127 5.456 -7.341 1.00 91.62 185 GLY A C 1
ATOM 1454 O O . GLY A 1 185 ? 15.133 4.232 -7.465 1.00 91.62 185 GLY A O 1
ATOM 1455 N N . ILE A 1 186 ? 15.542 6.270 -8.316 1.00 93.62 186 ILE A N 1
ATOM 1456 C CA . ILE A 1 186 ? 16.046 5.767 -9.603 1.00 93.62 186 ILE A CA 1
ATOM 1457 C C . ILE A 1 186 ? 17.318 4.929 -9.413 1.00 93.62 186 ILE A C 1
ATOM 1459 O O . ILE A 1 186 ? 17.470 3.897 -10.068 1.00 93.62 186 ILE A O 1
ATOM 1463 N N . GLU A 1 187 ? 18.229 5.362 -8.541 1.00 92.44 187 GLU A N 1
ATOM 1464 C CA . GLU A 1 187 ? 19.460 4.630 -8.238 1.00 92.44 187 GLU A CA 1
ATOM 1465 C C . GLU A 1 187 ? 19.160 3.289 -7.555 1.00 92.44 187 GLU A C 1
ATOM 1467 O O . GLU A 1 187 ? 19.708 2.271 -7.973 1.00 92.44 187 GLU A O 1
ATOM 1472 N N . GLU A 1 188 ? 18.235 3.240 -6.593 1.00 92.38 188 GLU A N 1
ATOM 1473 C CA . GLU A 1 188 ? 17.804 1.984 -5.966 1.00 92.38 188 GLU A CA 1
ATOM 1474 C C . GLU A 1 188 ? 17.119 1.038 -6.957 1.00 92.38 188 GLU A C 1
ATOM 1476 O O . GLU A 1 188 ? 17.449 -0.148 -7.013 1.00 92.38 188 GLU A O 1
ATOM 1481 N N . LEU A 1 189 ? 16.251 1.563 -7.826 1.00 93.50 189 LEU A N 1
ATOM 1482 C CA . LEU A 1 189 ? 15.637 0.761 -8.882 1.00 93.50 189 LEU A CA 1
ATOM 1483 C C . LEU A 1 189 ? 16.691 0.171 -9.830 1.00 93.50 189 LEU A C 1
ATOM 1485 O O . LEU A 1 189 ? 16.563 -0.980 -10.255 1.00 93.50 189 LEU A O 1
ATOM 1489 N N . ALA A 1 190 ? 17.742 0.928 -10.149 1.00 93.12 190 ALA A N 1
ATOM 1490 C CA . ALA A 1 190 ? 18.840 0.448 -10.982 1.00 93.12 190 ALA A CA 1
ATOM 1491 C C . ALA A 1 190 ? 19.606 -0.719 -10.331 1.00 93.12 190 ALA A C 1
ATOM 1493 O O . ALA A 1 190 ? 20.059 -1.604 -11.051 1.00 93.12 190 ALA A O 1
ATOM 1494 N N . LEU A 1 191 ? 19.692 -0.767 -8.995 1.00 92.38 191 LEU A N 1
ATOM 1495 C CA . LEU A 1 191 ? 20.342 -1.855 -8.248 1.00 92.38 191 LEU A CA 1
ATOM 1496 C C . LEU A 1 191 ? 19.559 -3.177 -8.264 1.00 92.38 191 LEU A C 1
ATOM 1498 O O . LEU A 1 191 ? 20.080 -4.194 -7.815 1.00 92.38 191 LEU A O 1
ATOM 1502 N N . THR A 1 192 ? 18.323 -3.192 -8.771 1.00 91.19 192 THR A N 1
ATOM 1503 C CA . THR A 1 192 ? 17.548 -4.438 -8.908 1.00 91.19 192 THR A CA 1
ATOM 1504 C C . THR A 1 192 ? 18.071 -5.356 -10.015 1.00 91.19 192 THR A C 1
ATOM 1506 O O . THR A 1 192 ? 17.676 -6.519 -10.065 1.00 91.19 192 THR A O 1
ATOM 1509 N N . ASP A 1 193 ? 18.906 -4.842 -10.929 1.00 90.50 193 ASP A N 1
ATOM 1510 C CA . ASP A 1 193 ? 19.423 -5.543 -12.116 1.00 90.50 193 ASP A CA 1
ATOM 1511 C C . ASP A 1 193 ? 18.336 -6.141 -13.043 1.00 90.50 193 ASP A C 1
ATOM 1513 O O . ASP A 1 193 ? 18.627 -6.930 -13.944 1.00 90.50 193 ASP A O 1
ATOM 1517 N N . LEU A 1 194 ? 17.070 -5.734 -12.879 1.00 93.44 194 LEU A N 1
ATOM 1518 C CA . LEU A 1 194 ? 15.945 -6.194 -13.705 1.00 93.44 194 LEU A CA 1
ATOM 1519 C C . LEU A 1 194 ? 15.865 -5.482 -15.061 1.00 93.44 194 LEU A C 1
ATOM 1521 O O . LEU A 1 194 ? 15.215 -5.968 -15.987 1.00 93.44 194 LEU A O 1
ATOM 1525 N N . PHE A 1 195 ? 16.517 -4.326 -15.191 1.00 95.38 195 PHE A N 1
ATOM 1526 C CA . PHE A 1 195 ? 16.474 -3.503 -16.393 1.00 95.38 195 PHE A CA 1
ATOM 1527 C C . PHE A 1 195 ? 17.836 -3.455 -17.068 1.00 95.38 195 PHE A C 1
ATOM 1529 O O . PHE A 1 195 ? 18.843 -3.087 -16.472 1.00 95.38 195 PHE A O 1
ATOM 1536 N N . ARG A 1 196 ? 17.853 -3.732 -18.373 1.00 96.12 196 ARG A N 1
ATOM 1537 C CA . ARG A 1 196 ? 19.049 -3.586 -19.209 1.00 96.12 196 ARG A CA 1
ATOM 1538 C C . ARG A 1 196 ? 19.491 -2.126 -19.309 1.00 96.12 196 ARG A C 1
ATOM 1540 O O . ARG A 1 196 ? 20.678 -1.846 -19.483 1.00 96.12 196 ARG A O 1
ATOM 1547 N N . ARG A 1 197 ? 18.534 -1.192 -19.319 1.00 96.06 197 ARG A N 1
ATOM 1548 C CA . ARG A 1 197 ? 18.812 0.240 -19.450 1.00 96.06 197 ARG A CA 1
ATOM 1549 C C . ARG A 1 197 ? 17.701 1.082 -18.842 1.00 96.06 197 ARG A C 1
ATOM 1551 O O . ARG A 1 197 ? 16.538 0.904 -19.184 1.00 96.06 197 ARG A O 1
ATOM 1558 N N . ILE A 1 198 ? 18.093 2.070 -18.045 1.00 96.12 198 ILE A N 1
ATOM 1559 C CA . ILE A 1 198 ? 17.208 3.124 -17.550 1.00 96.12 198 ILE A CA 1
ATOM 1560 C C . ILE A 1 198 ? 17.636 4.441 -18.202 1.00 96.12 198 ILE A C 1
ATOM 1562 O O . ILE A 1 198 ? 18.801 4.834 -18.131 1.00 96.12 198 ILE A O 1
ATOM 1566 N N . ILE A 1 199 ? 16.707 5.094 -18.893 1.00 95.88 199 ILE A N 1
ATOM 1567 C CA . ILE A 1 199 ? 16.880 6.416 -19.494 1.00 95.88 199 ILE A CA 1
ATOM 1568 C C . ILE A 1 199 ? 16.198 7.415 -18.567 1.00 95.88 199 ILE A C 1
ATOM 1570 O O . ILE A 1 199 ? 14.998 7.310 -18.325 1.00 95.88 199 ILE A O 1
ATOM 1574 N N . VAL A 1 200 ? 16.957 8.386 -18.065 1.00 95.06 200 VAL A N 1
ATOM 1575 C CA . VAL A 1 200 ? 16.451 9.391 -17.125 1.00 95.06 200 VAL A CA 1
ATOM 1576 C C . VAL A 1 200 ? 16.243 10.717 -17.845 1.00 95.06 200 VAL A C 1
ATOM 1578 O O . VAL A 1 200 ? 17.156 11.224 -18.498 1.00 95.06 200 VAL A O 1
ATOM 1581 N N . ILE A 1 201 ? 15.051 11.291 -17.705 1.00 91.31 201 ILE A N 1
ATOM 1582 C CA . ILE A 1 201 ? 14.727 12.644 -18.159 1.00 91.31 201 ILE A CA 1
ATOM 1583 C C . ILE A 1 201 ? 14.625 13.537 -16.928 1.00 91.31 201 ILE A C 1
ATOM 1585 O O . ILE A 1 201 ? 13.720 13.362 -16.121 1.00 91.31 201 ILE A O 1
ATOM 1589 N N . TYR A 1 202 ? 15.523 14.512 -16.791 1.00 88.44 202 TYR A N 1
ATOM 1590 C CA . TYR A 1 202 ? 15.410 15.525 -15.742 1.00 88.44 202 TYR A CA 1
ATOM 1591 C C . TYR A 1 202 ? 14.334 16.545 -16.104 1.00 88.44 202 TYR A C 1
ATOM 1593 O O . TYR A 1 202 ? 14.361 17.141 -17.183 1.00 88.44 202 TYR A O 1
ATOM 1601 N N . ILE A 1 203 ? 13.394 16.746 -15.189 1.00 74.88 203 ILE A N 1
ATOM 1602 C CA . ILE A 1 203 ? 12.233 17.605 -15.376 1.00 74.88 203 ILE A CA 1
ATOM 1603 C C . ILE A 1 203 ? 12.440 18.863 -14.535 1.00 74.88 203 ILE A C 1
ATOM 1605 O O . ILE A 1 203 ? 12.601 18.800 -13.317 1.00 74.88 203 ILE A O 1
ATOM 1609 N N . CYS A 1 204 ? 12.443 20.027 -15.186 1.00 69.25 204 CYS A N 1
ATOM 1610 C CA . CYS A 1 204 ? 12.473 21.300 -14.476 1.00 69.25 204 CYS A CA 1
ATOM 1611 C C . CYS A 1 204 ? 11.099 21.592 -13.836 1.00 69.25 204 CYS A C 1
ATOM 1613 O O . CYS A 1 204 ? 10.099 21.534 -14.552 1.00 69.25 204 CYS A O 1
ATOM 1615 N N . PRO A 1 205 ? 11.040 22.033 -12.562 1.00 57.44 205 PRO A N 1
ATOM 1616 C CA . PRO A 1 205 ? 9.785 22.291 -11.833 1.00 57.44 205 PRO A CA 1
ATOM 1617 C C . PRO A 1 205 ? 8.838 23.313 -12.488 1.00 57.44 205 PRO A C 1
ATOM 1619 O O . PRO A 1 205 ? 7.655 23.369 -12.187 1.00 57.44 205 PRO A O 1
ATOM 1622 N N . HIS A 1 206 ? 9.351 24.151 -13.395 1.00 57.81 206 HIS A N 1
ATOM 1623 C CA . HIS A 1 206 ? 8.607 25.263 -13.998 1.00 57.81 206 HIS A CA 1
ATOM 1624 C C . HIS A 1 206 ? 7.998 24.938 -15.375 1.00 57.81 206 HIS A C 1
ATOM 1626 O O . HIS A 1 206 ? 7.397 25.812 -16.000 1.00 57.81 206 HIS A O 1
ATOM 1632 N N . ALA A 1 207 ? 8.149 23.708 -15.874 1.00 52.09 207 ALA A N 1
ATOM 1633 C CA . ALA A 1 207 ? 7.540 23.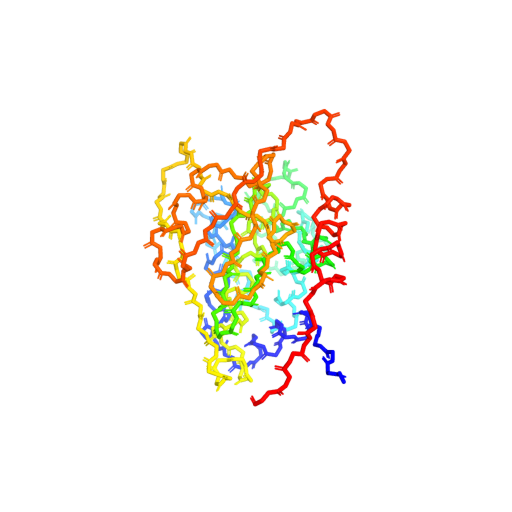267 -17.125 1.00 52.09 207 ALA A CA 1
ATOM 1634 C C . ALA A 1 207 ? 6.339 22.350 -16.829 1.00 52.09 207 ALA A C 1
ATOM 1636 O O . ALA A 1 207 ? 6.505 21.340 -16.165 1.00 52.09 207 ALA A O 1
ATOM 1637 N N . VAL A 1 208 ? 5.153 22.750 -17.316 1.00 49.59 208 VAL A N 1
ATOM 1638 C CA . VAL A 1 208 ? 3.873 22.020 -17.528 1.00 49.59 208 VAL A CA 1
ATOM 1639 C C . VAL A 1 208 ? 3.741 20.604 -16.909 1.00 49.59 208 VAL A C 1
ATOM 1641 O O . VAL A 1 208 ? 4.588 19.755 -17.173 1.00 49.59 208 VAL A O 1
ATOM 1644 N N . PRO A 1 209 ? 2.620 20.263 -16.228 1.00 50.97 209 PRO A N 1
ATOM 1645 C CA . PRO A 1 209 ? 2.451 18.992 -15.515 1.00 50.97 209 PRO A CA 1
ATOM 1646 C C . PRO A 1 209 ? 2.853 17.738 -16.317 1.00 50.97 209 PRO A C 1
ATOM 1648 O O . PRO A 1 209 ? 2.341 17.440 -17.402 1.00 50.97 209 PRO A O 1
ATOM 1651 N N . ILE A 1 210 ? 3.770 16.992 -15.698 1.00 51.12 210 ILE A N 1
ATOM 1652 C CA . ILE A 1 210 ? 4.581 15.865 -16.192 1.00 51.12 210 ILE A CA 1
ATOM 1653 C C . ILE A 1 210 ? 3.759 14.737 -16.828 1.00 51.12 210 ILE A C 1
ATOM 1655 O O . ILE A 1 210 ? 4.194 14.110 -17.798 1.00 51.12 210 ILE A O 1
ATOM 1659 N N . CYS A 1 211 ? 2.529 14.533 -16.346 1.00 50.19 211 CYS A N 1
ATOM 1660 C CA . CYS A 1 211 ? 1.597 13.529 -16.854 1.00 50.19 211 CYS A CA 1
ATOM 1661 C C . CYS A 1 211 ? 1.401 13.646 -18.372 1.00 50.19 211 CYS A C 1
ATOM 1663 O O . CYS A 1 211 ? 1.247 12.635 -19.051 1.00 50.19 211 CYS A O 1
ATOM 1665 N N . ILE A 1 212 ? 1.415 14.875 -18.902 1.00 51.75 212 ILE A N 1
ATOM 1666 C CA . ILE A 1 212 ? 1.183 15.151 -20.321 1.00 51.75 212 ILE A CA 1
ATOM 1667 C C . ILE A 1 212 ? 2.416 14.780 -21.152 1.00 51.75 212 ILE A C 1
ATOM 1669 O O . ILE A 1 212 ? 2.252 14.232 -22.237 1.00 51.75 212 ILE A O 1
ATOM 1673 N N . TRP A 1 213 ? 3.632 15.008 -20.646 1.00 52.38 213 TRP A N 1
ATOM 1674 C CA . TRP A 1 213 ? 4.877 14.817 -21.398 1.00 52.38 213 TRP A CA 1
ATOM 1675 C C . TRP A 1 213 ? 5.303 13.360 -21.528 1.00 52.38 213 TRP A C 1
ATOM 1677 O O . TRP A 1 213 ? 5.690 12.958 -22.621 1.00 52.38 213 TRP A O 1
ATOM 1687 N N . ILE A 1 214 ? 5.195 12.546 -20.475 1.00 55.00 214 ILE A N 1
ATOM 1688 C CA . ILE A 1 214 ? 5.520 11.111 -20.572 1.00 55.00 214 ILE A CA 1
ATOM 1689 C C . ILE A 1 214 ? 4.452 10.372 -21.377 1.00 55.00 214 ILE A C 1
ATOM 1691 O O . ILE A 1 214 ? 4.795 9.512 -22.181 1.00 55.00 214 ILE A O 1
ATOM 1695 N N . LEU A 1 215 ? 3.178 10.775 -21.282 1.00 51.09 215 LEU A N 1
ATOM 1696 C CA . LEU A 1 215 ? 2.151 10.305 -22.216 1.00 51.09 215 LEU A CA 1
ATOM 1697 C C . LEU A 1 215 ? 2.466 10.733 -23.657 1.00 51.09 215 LEU A C 1
ATOM 1699 O O . LEU A 1 215 ? 2.314 9.920 -24.564 1.00 51.09 215 LEU A O 1
ATOM 1703 N N . PHE A 1 216 ? 2.939 11.963 -23.889 1.00 49.31 216 PHE A N 1
ATOM 1704 C CA . PHE A 1 216 ? 3.342 12.419 -25.225 1.00 49.31 216 PHE A CA 1
ATOM 1705 C C . PHE A 1 216 ? 4.559 11.658 -25.757 1.00 49.31 216 PHE A C 1
ATOM 1707 O O . PHE A 1 216 ? 4.548 11.234 -26.907 1.00 49.31 216 PHE A O 1
ATOM 1714 N N . LEU A 1 217 ? 5.584 11.441 -24.933 1.00 50.50 217 LEU A N 1
ATOM 1715 C CA . LEU A 1 217 ? 6.800 10.715 -25.294 1.00 50.50 217 LEU A CA 1
ATOM 1716 C C . LEU A 1 217 ? 6.530 9.225 -25.493 1.00 50.50 217 LEU A C 1
ATOM 1718 O O . LEU A 1 217 ? 6.964 8.680 -26.496 1.00 50.50 217 LEU A O 1
ATOM 1722 N N . ALA A 1 218 ? 5.751 8.576 -24.627 1.00 49.12 218 ALA A N 1
ATOM 1723 C CA . ALA A 1 218 ? 5.323 7.194 -24.835 1.00 49.12 218 ALA A CA 1
ATOM 1724 C C . ALA A 1 218 ? 4.485 7.061 -26.116 1.00 49.12 218 ALA A C 1
ATOM 1726 O O . ALA A 1 218 ? 4.636 6.088 -26.849 1.00 49.12 218 ALA A O 1
ATOM 1727 N N . ARG A 1 219 ? 3.650 8.057 -26.445 1.00 43.09 219 ARG A N 1
ATOM 1728 C CA . ARG A 1 219 ? 2.889 8.098 -27.704 1.00 43.09 219 ARG A CA 1
ATOM 1729 C C . ARG A 1 219 ? 3.783 8.360 -28.924 1.00 43.09 219 ARG A C 1
ATOM 1731 O O . ARG A 1 219 ? 3.548 7.759 -29.965 1.00 43.09 219 ARG A O 1
ATOM 1738 N N . LEU A 1 220 ? 4.825 9.183 -28.792 1.00 42.19 220 LEU A N 1
ATOM 1739 C CA . LEU A 1 220 ? 5.833 9.433 -29.832 1.00 42.19 220 LEU A CA 1
ATOM 1740 C C . LEU A 1 220 ? 6.738 8.213 -30.067 1.00 42.19 220 LEU A C 1
ATOM 1742 O O . LEU A 1 220 ? 7.026 7.884 -31.213 1.00 42.19 220 LEU A O 1
ATOM 1746 N N . VAL A 1 221 ? 7.141 7.508 -29.007 1.00 49.09 221 VAL A N 1
ATOM 1747 C CA . VAL A 1 221 ? 7.960 6.288 -29.088 1.00 49.09 221 VAL A CA 1
ATOM 1748 C C . VAL A 1 221 ? 7.130 5.105 -29.608 1.00 49.09 221 VAL A C 1
ATOM 1750 O O . VAL A 1 221 ? 7.596 4.375 -30.482 1.00 49.09 221 VAL A O 1
ATOM 1753 N N . ASN A 1 222 ? 5.866 4.962 -29.186 1.00 46.06 222 ASN A N 1
ATOM 1754 C CA . ASN A 1 222 ? 4.960 3.923 -29.701 1.00 46.06 222 ASN A CA 1
ATOM 1755 C C . ASN A 1 222 ? 4.483 4.162 -31.142 1.00 46.06 222 ASN A C 1
ATOM 1757 O O . ASN A 1 222 ? 3.999 3.228 -31.776 1.00 46.06 222 ASN A O 1
ATOM 1761 N N . MET A 1 223 ? 4.626 5.367 -31.703 1.00 41.50 223 MET A N 1
ATOM 1762 C CA . MET A 1 223 ? 4.305 5.612 -33.115 1.00 41.50 223 MET A CA 1
ATOM 1763 C C . MET A 1 223 ? 5.325 5.001 -34.094 1.00 41.50 223 MET A C 1
ATOM 1765 O O . MET A 1 223 ? 5.043 4.970 -35.293 1.00 41.50 223 MET A O 1
ATOM 1769 N N . HIS A 1 224 ? 6.490 4.521 -33.636 1.00 40.19 224 HIS A N 1
ATOM 1770 C CA . HIS A 1 224 ? 7.589 4.088 -34.519 1.00 40.19 224 HIS A CA 1
ATOM 1771 C C . HIS A 1 224 ? 8.156 2.685 -34.262 1.00 40.19 224 HIS A C 1
ATOM 1773 O O . HIS A 1 224 ? 9.116 2.299 -34.927 1.00 40.19 224 HIS A O 1
ATOM 1779 N N . LEU A 1 225 ? 7.554 1.882 -33.384 1.00 34.78 225 LEU A N 1
ATOM 1780 C CA . LEU A 1 225 ? 7.901 0.465 -33.272 1.00 34.78 225 LEU A CA 1
ATOM 1781 C C . LEU A 1 225 ? 6.834 -0.371 -33.992 1.00 34.78 225 LEU A C 1
ATOM 1783 O O . LEU A 1 225 ? 5.774 -0.619 -33.415 1.00 34.78 225 LEU A O 1
ATOM 1787 N N . PRO A 1 226 ? 7.053 -0.799 -35.255 1.00 33.84 226 PRO A N 1
ATOM 1788 C CA . PRO A 1 226 ? 6.205 -1.819 -35.841 1.00 33.84 226 PRO A CA 1
ATOM 1789 C C . PRO A 1 226 ? 6.328 -3.064 -34.966 1.00 33.84 226 PRO A C 1
ATOM 1791 O O . PRO A 1 226 ? 7.414 -3.621 -34.795 1.00 33.84 226 PRO A O 1
ATOM 1794 N N . CYS A 1 227 ? 5.194 -3.464 -34.398 1.00 34.94 227 CYS A N 1
ATOM 1795 C CA . CYS A 1 227 ? 5.007 -4.749 -33.752 1.00 34.94 227 CYS A CA 1
ATOM 1796 C C . CYS A 1 227 ? 5.325 -5.826 -34.801 1.00 34.94 227 CYS A C 1
ATOM 1798 O O . CYS A 1 227 ? 4.486 -6.169 -35.633 1.00 34.94 227 CYS A O 1
ATOM 1800 N N . THR A 1 228 ? 6.578 -6.271 -34.853 1.00 34.94 228 THR A N 1
ATOM 1801 C CA . THR A 1 228 ? 6.986 -7.381 -35.707 1.00 34.94 228 THR A CA 1
ATOM 1802 C C . THR A 1 228 ? 6.688 -8.642 -34.923 1.00 34.94 228 THR A C 1
ATOM 1804 O O . THR A 1 228 ? 7.415 -9.030 -34.016 1.00 34.94 228 THR A O 1
ATOM 1807 N N . ALA A 1 229 ? 5.530 -9.216 -35.233 1.00 34.72 229 ALA A N 1
ATOM 1808 C CA . ALA A 1 229 ? 5.161 -10.554 -34.821 1.00 34.72 229 ALA A CA 1
ATOM 1809 C C . ALA A 1 229 ? 6.136 -11.558 -35.448 1.00 34.72 229 ALA A C 1
ATOM 1811 O O . ALA A 1 229 ? 6.245 -11.606 -36.675 1.00 34.72 229 ALA A O 1
ATOM 1812 N N . HIS A 1 230 ? 6.789 -12.359 -34.609 1.00 34.38 230 HIS A N 1
ATOM 1813 C CA . HIS A 1 230 ? 7.323 -13.677 -34.942 1.00 34.38 230 HIS A CA 1
ATOM 1814 C C . HIS A 1 230 ? 7.192 -14.587 -33.727 1.00 34.38 230 HIS A C 1
ATOM 1816 O O . HIS A 1 230 ? 7.518 -14.120 -32.613 1.00 34.38 230 HIS A O 1
#